Protein AF-A0A9P8RNA2-F1 (afdb_monomer_lite)

Secondary structure (DSSP, 8-state):
-PPP-------PPPPHHHHHHHHHHHHHHHHHHHHHHH---------------------S-HHHHHHHHHHHH-HHHHHHTT--------BPPHHHHHHH--HHHHHHHHHHHHHTHHHH---S-HHHHHHHHTS-GGG-BHHHHHHHHHHHHHHSPPPSS---S--HHHHHHHHHHHHHHHTT---HHHHHHHHHHHHHHHHHT-----

pLDDT: mean 75.55, std 18.28, range [31.94, 95.19]

Sequence (210 aa):
MGRACDYSDVTTAPSPEDFQFLRQKVQELEERLHSRSRNPSVPRSVTMADDVGVGMAIGTNTASNLYAPLLFLDSDAYDFGRFVIPKARVNAPPEIIDSLGDIAEVQTIVEAYFLTAHTWMPIVSKKRLYQQLMKPLAEQNADFALLYLCMKLIVQRPPEAPATVQTPLYATAKKFYFTVEMSGVYSVALLQAGVLISLYELGHGIYPAA

Structure (mmCIF, N/CA/C/O backbone):
data_AF-A0A9P8RNA2-F1
#
_entry.id   AF-A0A9P8RNA2-F1
#
loop_
_atom_site.group_PDB
_atom_site.id
_atom_site.type_symbol
_atom_site.label_atom_id
_atom_site.label_alt_id
_atom_site.label_comp_id
_atom_site.label_asym_id
_atom_site.label_entity_id
_atom_site.label_seq_id
_atom_site.pdbx_PDB_ins_code
_atom_site.Cartn_x
_atom_site.Cartn_y
_atom_site.Cartn_z
_atom_site.occupancy
_atom_site.B_iso_or_equiv
_atom_site.auth_seq_id
_atom_site.auth_comp_id
_atom_site.auth_asym_id
_atom_site.auth_atom_id
_atom_site.pdbx_PDB_model_num
ATOM 1 N N . MET A 1 1 ? -39.011 -34.870 14.720 1.00 41.59 1 MET A N 1
ATOM 2 C CA . MET A 1 1 ? -40.181 -34.483 15.537 1.00 41.59 1 MET A CA 1
ATOM 3 C C . MET A 1 1 ? -40.218 -32.963 15.603 1.00 41.59 1 MET A C 1
ATOM 5 O O . MET A 1 1 ? -39.393 -32.384 16.295 1.00 41.59 1 MET A O 1
ATOM 9 N N . GLY A 1 2 ? -41.069 -32.320 14.800 1.00 52.69 2 GLY A N 1
ATOM 10 C CA . GLY A 1 2 ? -41.216 -30.860 14.794 1.00 52.69 2 GLY A CA 1
ATOM 11 C C . GLY A 1 2 ? -42.195 -30.424 15.880 1.00 52.69 2 GLY A C 1
ATOM 12 O O . GLY A 1 2 ? -43.267 -31.014 15.995 1.00 52.69 2 GLY A O 1
ATOM 13 N N . ARG A 1 3 ? -41.823 -29.431 16.694 1.00 54.09 3 ARG A N 1
ATOM 14 C CA . ARG A 1 3 ? -42.759 -28.798 17.631 1.00 54.09 3 ARG A CA 1
ATOM 15 C C . ARG A 1 3 ? -43.721 -27.928 16.825 1.00 54.09 3 ARG A C 1
ATOM 17 O O . ARG A 1 3 ? -43.270 -27.071 16.073 1.00 54.09 3 ARG A O 1
ATOM 24 N N . ALA A 1 4 ? -45.019 -28.176 16.962 1.00 54.25 4 ALA A N 1
ATOM 25 C CA . ALA A 1 4 ? -46.040 -27.309 16.396 1.00 54.25 4 ALA A CA 1
ATOM 26 C C . ALA A 1 4 ? -46.041 -25.980 17.164 1.00 54.25 4 ALA A C 1
ATOM 28 O O . ALA A 1 4 ? -46.063 -25.980 18.395 1.00 54.25 4 ALA A O 1
ATOM 29 N N . CYS A 1 5 ? -45.973 -24.865 16.440 1.00 63.56 5 CYS A N 1
ATOM 30 C CA . CYS A 1 5 ? -46.187 -23.546 17.017 1.00 63.56 5 CYS A CA 1
ATOM 31 C C . CYS A 1 5 ? -47.679 -23.401 17.311 1.00 63.56 5 CYS A C 1
ATOM 33 O O . CYS A 1 5 ? -48.488 -23.331 16.386 1.00 63.56 5 CYS A O 1
ATOM 35 N N . ASP A 1 6 ? -48.026 -23.409 18.593 1.00 49.97 6 ASP A N 1
ATOM 36 C CA . ASP A 1 6 ? -49.370 -23.104 19.053 1.00 49.97 6 ASP A CA 1
ATOM 37 C C . ASP A 1 6 ? -49.542 -21.579 19.091 1.00 49.97 6 ASP A C 1
ATOM 39 O O . ASP A 1 6 ? -48.812 -20.882 19.793 1.00 49.97 6 ASP A O 1
ATOM 43 N N . TYR A 1 7 ? -50.465 -21.067 18.277 1.00 52.88 7 TYR A N 1
ATOM 44 C CA . TYR A 1 7 ? -50.849 -19.651 18.211 1.00 52.88 7 TYR A CA 1
ATOM 45 C C . TYR A 1 7 ? -52.217 -19.416 18.877 1.00 52.88 7 TYR A C 1
ATOM 47 O O . TYR A 1 7 ? -52.917 -18.461 18.543 1.00 52.88 7 TYR A O 1
ATOM 55 N N . SER A 1 8 ? -52.622 -20.293 19.801 1.00 54.59 8 SER A N 1
ATOM 56 C CA . SER A 1 8 ? -53.918 -20.214 20.489 1.00 54.59 8 SER A CA 1
ATOM 57 C C . SER A 1 8 ? -53.950 -19.252 21.680 1.00 54.59 8 SER A C 1
ATOM 59 O O . SER A 1 8 ? -54.958 -19.206 22.384 1.00 54.59 8 SER A O 1
ATOM 61 N N . ASP A 1 9 ? -52.906 -18.454 21.905 1.00 54.81 9 ASP A N 1
ATOM 62 C CA . ASP A 1 9 ? -52.995 -17.351 22.857 1.00 54.81 9 ASP A CA 1
ATOM 63 C C . ASP A 1 9 ? -53.798 -16.222 22.213 1.00 54.81 9 ASP A C 1
ATOM 65 O O . ASP A 1 9 ? -53.285 -15.383 21.466 1.00 54.81 9 ASP A O 1
ATOM 69 N N . VAL A 1 10 ? -55.098 -16.211 22.515 1.00 55.53 10 VAL A N 1
ATOM 70 C CA . VAL A 1 10 ? -55.923 -15.012 22.405 1.00 55.53 10 VAL A CA 1
ATOM 71 C C . VAL A 1 10 ? -55.194 -13.943 23.207 1.00 55.53 10 VAL A C 1
ATOM 73 O O . VAL A 1 10 ? -55.235 -13.929 24.434 1.00 55.53 10 VAL A O 1
ATOM 76 N N . THR A 1 11 ? -54.481 -13.066 22.508 1.00 56.50 11 THR A N 1
ATOM 77 C CA . THR A 1 11 ? -53.898 -11.864 23.086 1.00 56.50 11 THR A CA 1
ATOM 78 C C . THR A 1 11 ? -55.084 -10.991 23.467 1.00 56.50 11 THR A C 1
ATOM 80 O O . THR A 1 11 ? -55.578 -10.193 22.671 1.00 56.50 11 THR A O 1
ATOM 83 N N . THR A 1 12 ? -55.618 -11.203 24.673 1.00 61.41 12 THR A N 1
ATOM 84 C CA . THR A 1 12 ? -56.511 -10.247 25.319 1.00 61.41 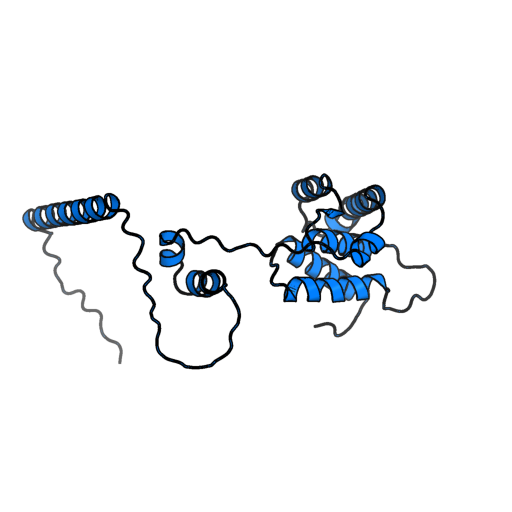12 THR A CA 1
ATOM 85 C C . THR A 1 12 ? -55.836 -8.896 25.200 1.00 61.41 12 THR A C 1
ATOM 87 O O . THR A 1 12 ? -54.676 -8.756 25.591 1.00 61.41 12 THR A O 1
ATOM 90 N N . ALA A 1 13 ? -56.528 -7.946 24.565 1.00 61.66 13 ALA A N 1
ATOM 91 C CA . ALA A 1 13 ? -55.992 -6.618 24.334 1.00 61.66 13 ALA A CA 1
ATOM 92 C C . ALA A 1 13 ? -55.412 -6.094 25.659 1.00 61.66 13 ALA A C 1
ATOM 94 O O . ALA A 1 13 ? -56.114 -6.174 26.672 1.00 61.66 13 ALA A O 1
ATOM 95 N N . PRO A 1 14 ? -54.144 -5.641 25.672 1.00 63.16 14 PRO A N 1
ATOM 96 C CA . PRO A 1 14 ? -53.466 -5.248 26.898 1.00 63.16 14 PRO A CA 1
ATOM 97 C C . PRO A 1 14 ? -54.332 -4.241 27.646 1.00 63.16 14 PRO A C 1
ATOM 99 O O . PRO A 1 14 ? -54.804 -3.253 27.070 1.00 63.16 14 PRO A O 1
ATOM 102 N N . SER A 1 15 ? -54.605 -4.542 28.911 1.00 76.50 15 SER A N 1
ATOM 103 C CA . SER A 1 15 ? -55.475 -3.714 29.726 1.00 76.50 15 SER A CA 1
ATOM 104 C C . SER A 1 15 ? -54.781 -2.370 29.996 1.00 76.50 15 SER A C 1
ATOM 106 O O . SER A 1 15 ? -53.550 -2.277 29.977 1.00 76.50 15 SER A O 1
ATOM 108 N N . PRO A 1 16 ? -55.530 -1.285 30.248 1.00 80.19 16 PRO A N 1
ATOM 109 C CA . PRO A 1 16 ? -54.936 0.004 30.606 1.00 80.19 16 PRO A CA 1
ATOM 110 C C . PRO A 1 16 ? -54.023 -0.077 31.843 1.00 80.19 16 PRO A C 1
ATOM 112 O O . PRO A 1 16 ? -53.096 0.723 31.964 1.00 80.19 16 PRO A O 1
ATOM 115 N N . GLU A 1 17 ? -54.240 -1.053 32.725 1.00 83.38 17 GLU A N 1
ATOM 116 C CA . GLU A 1 17 ? -53.394 -1.319 33.892 1.00 83.38 17 GLU A CA 1
ATOM 117 C C . GLU A 1 17 ? -52.027 -1.891 33.489 1.00 83.38 17 GLU A C 1
ATOM 119 O O . GLU A 1 17 ? -51.004 -1.460 34.020 1.00 83.38 17 GLU A O 1
ATOM 124 N N . ASP A 1 18 ? -51.974 -2.756 32.472 1.00 82.56 18 ASP A N 1
ATOM 125 C CA . ASP A 1 18 ? -50.716 -3.299 31.943 1.00 82.56 18 ASP A CA 1
ATOM 126 C C . ASP A 1 18 ? -49.835 -2.194 31.346 1.00 82.56 18 ASP A C 1
ATOM 128 O O . ASP A 1 18 ? -48.615 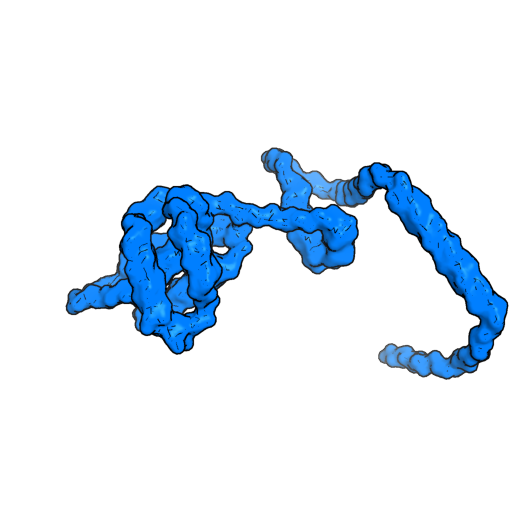-2.178 31.529 1.00 82.56 18 ASP A O 1
ATOM 132 N N . PHE A 1 19 ? -50.449 -1.212 30.677 1.00 83.44 19 PHE A N 1
ATOM 133 C CA . PHE A 1 19 ? -49.739 -0.041 30.157 1.00 83.44 19 PHE A CA 1
ATOM 134 C C . PHE A 1 19 ? -49.212 0.870 31.267 1.00 83.44 19 PHE A C 1
ATOM 136 O O . PHE A 1 19 ? -48.122 1.437 31.135 1.00 83.44 19 PHE A O 1
ATOM 143 N N . GLN A 1 20 ? -49.964 1.021 32.359 1.00 88.38 20 GLN A N 1
ATOM 144 C CA . GLN A 1 20 ? -49.507 1.768 33.531 1.00 88.38 20 GLN A CA 1
ATOM 145 C C . GLN A 1 20 ? -48.342 1.052 34.213 1.00 88.38 20 GLN A C 1
ATOM 147 O O . GLN A 1 20 ? -47.331 1.690 34.507 1.00 88.38 20 GLN A O 1
ATOM 152 N N . PHE A 1 21 ? -48.435 -0.269 34.367 1.00 89.94 21 PHE A N 1
ATOM 153 C CA . PHE A 1 21 ? -47.361 -1.094 34.904 1.00 89.94 21 PHE A CA 1
ATOM 154 C C . PHE A 1 21 ? -46.091 -0.998 34.049 1.00 89.94 21 PHE A C 1
ATOM 156 O O . PHE A 1 21 ? -45.000 -0.786 34.580 1.00 89.94 21 PHE A O 1
ATOM 163 N N . LEU A 1 22 ? -46.220 -1.068 32.718 1.00 85.44 22 LEU A N 1
ATOM 164 C CA . LEU A 1 22 ? -45.084 -0.891 31.811 1.00 85.44 22 LEU A CA 1
ATOM 165 C C . LEU A 1 22 ? -44.447 0.492 31.958 1.00 85.44 22 LEU A C 1
ATOM 167 O O . LEU A 1 22 ? -43.226 0.588 32.057 1.00 85.44 22 LEU A O 1
ATOM 171 N N . ARG A 1 23 ? -45.252 1.560 32.004 1.00 87.88 23 ARG A N 1
ATOM 172 C CA . ARG A 1 23 ? -44.740 2.926 32.195 1.00 87.88 23 ARG A CA 1
ATOM 173 C C . ARG A 1 23 ? -43.992 3.081 33.512 1.00 87.88 23 ARG A C 1
ATOM 175 O O . ARG A 1 23 ? -42.928 3.692 33.529 1.00 87.88 23 ARG A O 1
ATOM 182 N N . GLN A 1 24 ? -44.519 2.502 34.585 1.00 93.44 24 GLN A N 1
ATOM 183 C CA . GLN A 1 24 ? -43.894 2.553 35.902 1.00 93.44 24 GLN A CA 1
ATOM 184 C C . GLN A 1 24 ? -42.562 1.792 35.914 1.00 93.44 24 GLN A C 1
ATOM 186 O O . GLN A 1 24 ? -41.562 2.281 36.435 1.00 93.44 24 GLN A O 1
ATOM 191 N N . LYS A 1 25 ? -42.518 0.634 35.249 1.00 90.44 25 LYS A N 1
ATOM 192 C CA . LYS A 1 25 ? -41.304 -0.176 35.116 1.00 90.44 25 LYS A CA 1
ATOM 193 C C . LYS A 1 25 ? -40.239 0.495 34.247 1.00 90.44 25 LYS A C 1
ATOM 195 O O . LYS A 1 25 ? -39.054 0.399 34.553 1.00 90.44 25 LYS A O 1
ATOM 200 N N . VAL A 1 26 ? -40.646 1.201 33.191 1.00 92.81 26 VAL A N 1
ATOM 201 C CA . VAL A 1 26 ? -39.738 2.021 32.375 1.00 92.81 26 VAL A CA 1
ATOM 202 C C . VAL A 1 26 ? -39.168 3.172 33.204 1.00 92.81 26 VAL A C 1
ATOM 204 O O . VAL A 1 26 ? -37.956 3.348 33.202 1.00 92.81 26 VAL A O 1
ATOM 207 N N . GLN A 1 27 ? -39.992 3.880 33.983 1.00 90.44 27 GLN A N 1
ATOM 208 C CA . GLN A 1 27 ? -39.510 4.939 34.879 1.00 90.44 27 GLN A CA 1
ATOM 209 C C . GLN A 1 27 ? -38.519 4.416 35.929 1.00 90.44 27 GLN A C 1
ATOM 211 O O . GLN A 1 27 ? -37.470 5.023 36.128 1.00 90.44 27 GLN A O 1
ATOM 216 N N . GLU A 1 28 ? -38.781 3.260 36.545 1.00 91.69 28 GLU A N 1
ATOM 217 C CA . GLU A 1 28 ? -37.846 2.636 37.496 1.00 91.69 28 GLU A CA 1
ATOM 218 C C . GLU A 1 28 ? -36.497 2.299 36.835 1.00 91.69 28 GLU A C 1
ATOM 220 O O . GLU A 1 28 ? -35.425 2.510 37.412 1.00 91.69 28 GLU A O 1
ATOM 225 N N . LEU A 1 29 ? -36.531 1.766 35.610 1.00 81.19 29 LEU A N 1
ATOM 226 C CA . LEU A 1 29 ? -35.324 1.433 34.852 1.00 81.19 29 LEU A CA 1
ATOM 227 C C . LEU A 1 29 ? -34.550 2.684 34.439 1.00 81.19 29 LEU A C 1
ATOM 229 O O . LEU A 1 29 ? -33.321 2.698 34.533 1.00 81.19 29 LEU A O 1
ATOM 233 N N . GLU A 1 30 ? -35.254 3.739 34.036 1.00 84.94 30 GLU A N 1
ATOM 234 C CA . GLU A 1 30 ? -34.656 5.038 33.754 1.00 84.94 30 GLU A CA 1
ATOM 235 C C . GLU A 1 30 ? -33.994 5.610 35.014 1.00 84.94 30 GLU A C 1
ATOM 237 O O . GLU A 1 30 ? -32.835 6.019 34.953 1.00 84.94 30 GLU A O 1
ATOM 242 N N . GLU A 1 31 ? -34.639 5.565 36.179 1.00 85.44 31 GLU A N 1
ATOM 243 C CA . GLU A 1 31 ? -34.047 6.008 37.450 1.00 85.44 31 GLU A CA 1
ATOM 244 C C . GLU A 1 31 ? -32.818 5.173 37.855 1.00 85.44 31 GLU A C 1
ATOM 246 O O . GLU A 1 31 ? -31.795 5.716 38.299 1.00 85.44 31 GLU A O 1
ATOM 251 N N . ARG A 1 32 ? -32.852 3.852 37.639 1.00 76.62 32 ARG A N 1
ATOM 252 C CA . ARG A 1 32 ? -31.688 2.966 37.831 1.00 76.62 32 ARG A CA 1
ATOM 253 C C . ARG A 1 32 ? -30.533 3.284 36.884 1.00 76.62 32 ARG A C 1
ATOM 255 O O . ARG A 1 32 ? -29.372 3.226 37.289 1.00 76.62 32 ARG A O 1
ATOM 262 N N . LEU A 1 33 ? -30.824 3.640 35.637 1.00 74.56 33 LEU A N 1
ATOM 263 C CA . LEU A 1 33 ? -29.801 4.023 34.669 1.00 74.56 33 LEU A CA 1
ATOM 264 C C . LEU A 1 33 ? -29.197 5.391 35.011 1.00 74.56 33 LEU A C 1
ATOM 266 O O . LEU A 1 33 ? -27.975 5.537 35.004 1.00 74.56 33 LEU A O 1
ATOM 270 N N . HIS A 1 34 ? -30.017 6.370 35.401 1.00 71.00 34 HIS A N 1
ATOM 271 C CA . HIS A 1 34 ? -29.545 7.699 35.803 1.00 71.00 34 HIS A CA 1
ATOM 272 C C . HIS A 1 34 ? -28.727 7.660 37.102 1.00 71.00 34 HIS A C 1
ATOM 274 O O . HIS A 1 34 ? -27.713 8.351 37.209 1.00 71.00 34 HIS A O 1
ATOM 280 N N . SER A 1 35 ? -29.114 6.832 38.076 1.00 69.75 35 SER A N 1
ATOM 281 C CA . SER A 1 35 ? -28.331 6.624 39.304 1.00 69.75 35 SER A CA 1
ATOM 282 C C . SER A 1 35 ? -26.992 5.931 39.028 1.00 69.75 35 SER A C 1
ATOM 284 O O . SER A 1 35 ? -25.972 6.330 39.592 1.00 69.75 35 SER A O 1
ATOM 286 N N . ARG A 1 36 ? -26.951 4.974 38.092 1.00 60.53 36 ARG A N 1
ATOM 287 C CA . ARG A 1 36 ? -25.702 4.345 37.633 1.00 60.53 36 ARG A CA 1
ATOM 288 C C . ARG A 1 36 ? -24.831 5.280 36.791 1.00 60.53 36 ARG A C 1
ATOM 290 O O . ARG A 1 36 ? -23.615 5.190 36.867 1.00 60.53 36 ARG A O 1
ATOM 297 N N . SER A 1 37 ? -25.430 6.210 36.047 1.00 56.12 37 SER A N 1
ATOM 298 C CA . SER A 1 37 ? -24.705 7.224 35.272 1.00 56.12 37 SER A CA 1
ATOM 299 C C . SER A 1 37 ? -24.111 8.348 36.134 1.00 56.12 37 SER A C 1
ATOM 301 O O . SER A 1 37 ? -23.158 8.989 35.697 1.00 56.12 37 SER A O 1
ATOM 303 N N . ARG A 1 38 ? -24.655 8.618 37.333 1.00 53.06 38 ARG A N 1
ATOM 304 C CA . ARG A 1 38 ? -24.153 9.665 38.253 1.00 53.06 38 ARG A CA 1
ATOM 305 C C . ARG A 1 38 ? -23.005 9.206 39.152 1.00 53.06 38 ARG A C 1
ATOM 307 O O . ARG A 1 38 ? -22.277 10.050 39.662 1.00 53.06 38 ARG A O 1
ATOM 314 N N . ASN A 1 39 ? -22.809 7.899 39.295 1.00 46.59 39 ASN A N 1
ATOM 315 C CA . ASN A 1 39 ? -21.631 7.323 39.930 1.00 46.59 39 ASN A CA 1
ATOM 316 C C . ASN A 1 39 ? -20.723 6.739 38.843 1.00 46.59 39 ASN A C 1
ATOM 318 O O . ASN A 1 39 ? -20.931 5.591 38.452 1.00 46.59 39 ASN A O 1
ATOM 322 N N . PRO A 1 40 ? -19.686 7.455 38.371 1.00 46.84 40 PRO A N 1
ATOM 323 C CA . PRO A 1 40 ? -18.613 6.835 37.612 1.00 46.84 40 PRO A CA 1
ATOM 324 C C . PRO A 1 40 ? -17.738 6.033 38.586 1.00 46.84 40 PRO A C 1
ATOM 326 O O . PRO A 1 40 ? -16.555 6.310 38.768 1.00 46.84 40 PRO A O 1
ATOM 329 N N . SER A 1 41 ? -18.314 5.040 39.266 1.00 43.84 41 SER A N 1
ATOM 330 C CA . SER A 1 41 ? -17.504 3.949 39.774 1.00 43.84 41 SER A CA 1
ATOM 331 C C . SER A 1 41 ? -17.024 3.196 38.545 1.00 43.84 41 SER A C 1
ATOM 333 O O . SER A 1 41 ? -17.807 2.587 37.815 1.00 43.84 41 SER A O 1
ATOM 335 N N . VAL A 1 42 ? -15.724 3.353 38.299 1.00 46.62 42 VAL A N 1
ATOM 336 C CA . VAL A 1 42 ? -14.868 2.547 37.427 1.00 46.62 42 VAL A CA 1
ATOM 337 C C . VAL A 1 42 ? -15.535 1.203 37.125 1.00 46.62 42 VAL A C 1
ATOM 339 O O . VAL A 1 42 ? -15.907 0.510 38.081 1.00 46.62 42 VAL A O 1
ATOM 342 N N . PRO A 1 43 ? -15.717 0.818 35.846 1.00 40.75 43 PRO A N 1
ATOM 343 C CA . PRO A 1 43 ? -16.291 -0.478 35.533 1.00 40.75 43 PRO A CA 1
ATOM 344 C C . PRO A 1 43 ? -15.472 -1.527 36.275 1.00 40.75 43 PRO A C 1
ATOM 346 O O . PRO A 1 43 ? -14.256 -1.629 36.108 1.00 40.75 43 PRO A O 1
ATOM 349 N N . ARG A 1 44 ? -16.148 -2.246 37.175 1.00 41.38 44 ARG A N 1
ATOM 350 C CA . ARG A 1 44 ? -15.600 -3.399 37.872 1.00 41.38 44 ARG A CA 1
ATOM 351 C C . ARG A 1 44 ? -15.150 -4.339 36.770 1.00 41.38 44 ARG A C 1
ATOM 353 O O . ARG A 1 44 ? -15.994 -4.920 36.093 1.00 41.38 44 ARG A O 1
ATOM 360 N N . SER A 1 45 ? -13.837 -4.383 36.554 1.00 38.38 45 SER A N 1
ATOM 361 C CA . SER A 1 45 ? -13.189 -5.342 35.678 1.00 38.38 45 SER A CA 1
ATOM 362 C C . SER A 1 45 ? -13.794 -6.693 36.017 1.00 38.38 45 SER A C 1
ATOM 364 O O . SER A 1 45 ? -13.634 -7.183 37.139 1.00 38.38 45 SER A O 1
ATOM 366 N N . VAL A 1 46 ? -14.588 -7.242 35.102 1.00 39.69 46 VAL A N 1
ATOM 367 C CA . VAL A 1 46 ? -14.989 -8.634 35.199 1.00 39.69 46 VAL A CA 1
ATOM 368 C C . VAL A 1 46 ? -13.735 -9.397 34.803 1.00 39.69 46 VAL A C 1
ATOM 370 O O . VAL A 1 46 ? -13.556 -9.793 33.658 1.00 39.69 46 VAL A O 1
ATOM 373 N N . THR A 1 47 ? -12.803 -9.527 35.746 1.00 36.72 47 THR A N 1
ATOM 374 C CA . THR A 1 47 ? -11.765 -10.541 35.666 1.00 36.72 47 THR A CA 1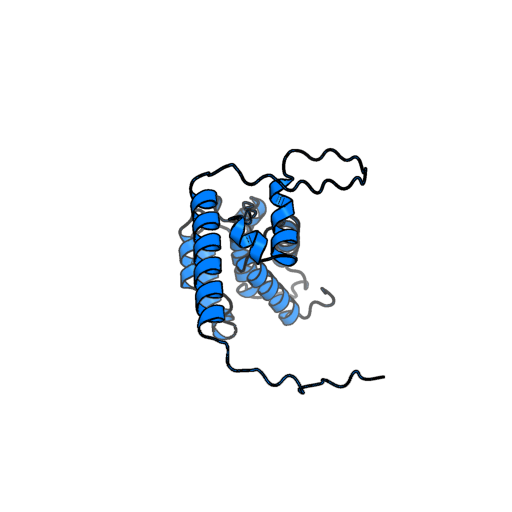
ATOM 375 C C . THR A 1 47 ? -12.481 -11.873 35.824 1.00 36.72 47 THR A C 1
ATOM 377 O O . THR A 1 47 ? -12.605 -12.388 36.933 1.00 36.72 47 THR A O 1
ATOM 380 N N . MET A 1 48 ? -12.980 -12.420 34.715 1.00 39.12 48 MET A N 1
ATOM 381 C CA . MET A 1 48 ? -13.066 -13.869 34.560 1.00 39.12 48 MET A CA 1
ATOM 382 C C . MET A 1 48 ? -11.619 -14.356 34.426 1.00 39.12 48 MET A C 1
ATOM 384 O O . MET A 1 48 ? -11.121 -14.589 33.330 1.00 39.12 48 MET A O 1
ATOM 388 N N . ALA A 1 49 ? -10.897 -14.376 35.546 1.00 35.72 49 ALA A N 1
ATOM 389 C CA . ALA A 1 49 ? -9.690 -15.171 35.663 1.00 35.72 49 ALA A CA 1
ATOM 390 C C . ALA A 1 49 ? -10.173 -16.574 36.016 1.00 35.72 49 ALA A C 1
ATOM 392 O O . ALA A 1 49 ? -10.298 -16.904 37.193 1.00 35.72 49 ALA A O 1
ATOM 393 N N . ASP A 1 50 ? -10.536 -17.339 34.987 1.00 35.78 50 ASP A N 1
ATOM 394 C CA . ASP A 1 50 ? -10.601 -18.784 35.129 1.00 35.78 50 ASP A CA 1
ATOM 395 C C . ASP A 1 50 ? -9.175 -19.322 35.010 1.00 35.78 50 ASP A C 1
ATOM 397 O O . ASP A 1 50 ? -8.396 -18.963 34.121 1.00 35.78 50 ASP A O 1
ATOM 401 N N . ASP A 1 51 ? -8.842 -20.111 36.015 1.00 38.94 51 ASP A N 1
ATOM 402 C CA . ASP A 1 51 ? -7.569 -20.738 36.298 1.00 38.94 51 ASP A CA 1
ATOM 403 C C . ASP A 1 51 ? -7.162 -21.696 35.169 1.00 38.94 51 ASP A C 1
ATOM 405 O O . ASP A 1 51 ? -7.626 -22.830 35.090 1.00 38.94 51 ASP A O 1
ATOM 409 N N . VAL A 1 52 ? -6.272 -21.246 34.282 1.00 35.81 52 VAL A N 1
ATOM 410 C CA . VAL A 1 52 ? -5.431 -22.147 33.487 1.00 35.81 52 VAL A CA 1
ATOM 411 C C . VAL A 1 52 ? -4.004 -21.627 33.549 1.00 35.81 52 VAL A C 1
ATOM 413 O O . VAL A 1 52 ? -3.583 -20.749 32.794 1.00 35.81 52 VAL A O 1
ATOM 416 N N . GLY A 1 53 ? -3.252 -22.173 34.501 1.00 42.34 53 GLY A N 1
ATOM 417 C CA . GLY A 1 53 ? -1.821 -21.960 34.616 1.00 42.34 53 GLY A CA 1
ATOM 418 C C . GLY A 1 53 ? -1.081 -22.409 33.358 1.00 42.34 53 GLY A C 1
ATOM 419 O O . GLY A 1 53 ? -0.933 -23.600 33.103 1.00 42.34 53 GLY A O 1
ATOM 420 N N . VAL A 1 54 ? -0.531 -21.445 32.623 1.00 31.94 54 VAL A N 1
ATOM 421 C CA . VAL A 1 54 ? 0.676 -21.634 31.814 1.00 31.94 54 VAL A CA 1
ATOM 422 C C . VAL A 1 54 ? 1.561 -20.419 32.054 1.00 31.94 54 VAL A C 1
ATOM 424 O O . VAL A 1 54 ? 1.249 -19.297 31.661 1.00 31.94 54 VAL A O 1
ATOM 427 N N . GLY A 1 55 ? 2.661 -20.643 32.770 1.00 39.94 55 GLY A N 1
ATOM 428 C CA . GLY A 1 55 ? 3.663 -19.624 33.022 1.00 39.94 55 GLY A CA 1
ATOM 429 C C . GLY A 1 55 ? 4.374 -19.231 31.733 1.00 39.94 55 GLY A C 1
ATOM 430 O O . GLY A 1 55 ? 5.123 -20.021 31.170 1.00 39.94 55 GLY A O 1
ATOM 431 N N . MET A 1 56 ? 4.200 -17.982 31.314 1.00 32.94 56 MET A N 1
ATOM 432 C CA . MET A 1 56 ? 5.230 -17.240 30.597 1.00 32.94 56 MET A CA 1
ATOM 433 C C . MET A 1 56 ? 5.042 -15.751 30.874 1.00 32.94 56 MET A C 1
ATOM 435 O O . MET A 1 56 ? 4.033 -15.147 30.521 1.00 32.94 56 MET A O 1
ATOM 439 N N . ALA A 1 57 ? 6.020 -15.166 31.561 1.00 39.44 57 ALA A N 1
ATOM 440 C CA . ALA A 1 57 ? 6.084 -13.737 31.796 1.00 39.44 57 ALA A CA 1
ATOM 441 C C . ALA A 1 57 ? 6.321 -13.014 30.462 1.00 39.44 57 ALA A C 1
ATOM 443 O O . ALA A 1 57 ? 7.426 -13.042 29.924 1.00 39.44 57 ALA A O 1
ATOM 444 N N . ILE A 1 58 ? 5.289 -12.349 29.943 1.00 37.44 58 ILE A N 1
ATOM 445 C CA . ILE A 1 58 ? 5.419 -11.315 28.915 1.00 37.44 58 ILE A CA 1
ATOM 446 C C . ILE A 1 58 ? 4.832 -10.034 29.508 1.00 37.44 58 ILE A C 1
ATOM 448 O O . ILE A 1 58 ? 3.684 -9.999 29.950 1.00 37.44 58 ILE A O 1
ATOM 452 N N . GLY A 1 59 ? 5.672 -9.004 29.593 1.00 38.16 59 GLY A N 1
ATOM 453 C CA . GLY A 1 59 ? 5.379 -7.744 30.265 1.00 38.16 59 GLY A CA 1
ATOM 454 C C . GLY A 1 59 ? 4.121 -7.037 29.750 1.00 38.16 59 GLY A C 1
ATOM 455 O O . GLY A 1 59 ? 3.892 -6.915 28.551 1.00 38.16 59 GLY A O 1
ATOM 456 N N . THR A 1 60 ? 3.319 -6.558 30.703 1.00 37.75 60 THR A N 1
ATOM 457 C CA . THR A 1 60 ? 2.520 -5.319 30.644 1.00 37.75 60 THR A CA 1
ATOM 458 C C . THR A 1 60 ? 1.799 -4.986 29.326 1.00 37.75 60 THR A C 1
ATOM 460 O O . THR A 1 60 ? 1.918 -3.866 28.835 1.00 37.75 60 THR A O 1
ATOM 463 N N . ASN A 1 61 ? 1.015 -5.907 28.756 1.00 45.94 61 ASN A N 1
ATOM 464 C CA . ASN A 1 61 ? 0.140 -5.577 27.617 1.00 45.94 61 ASN A CA 1
ATOM 465 C C . ASN A 1 61 ? -1.169 -6.389 27.565 1.00 45.94 61 ASN A C 1
ATOM 467 O O . ASN A 1 61 ? -1.738 -6.619 26.501 1.00 45.94 61 ASN A O 1
ATOM 471 N N . THR A 1 62 ? -1.675 -6.833 28.717 1.00 46.94 62 THR A N 1
ATOM 472 C CA . THR A 1 62 ? -2.904 -7.642 28.785 1.00 46.94 62 THR A CA 1
ATOM 473 C C . THR A 1 62 ? -4.141 -6.890 28.288 1.00 46.94 62 THR A C 1
ATOM 475 O O . THR A 1 62 ? -4.984 -7.500 27.647 1.00 46.94 62 THR A O 1
ATOM 478 N N . ALA A 1 63 ? -4.236 -5.569 28.481 1.00 49.81 63 ALA A N 1
ATOM 479 C CA . ALA A 1 63 ? -5.363 -4.781 27.970 1.00 49.81 63 ALA A CA 1
ATOM 480 C C . ALA A 1 63 ? -5.391 -4.712 26.429 1.00 49.81 63 ALA A C 1
ATOM 482 O O . ALA A 1 63 ? -6.449 -4.879 25.830 1.00 49.81 63 ALA A O 1
ATOM 483 N N . SER A 1 64 ? -4.226 -4.555 25.789 1.00 52.16 64 SER A N 1
ATOM 484 C CA . SER A 1 64 ? -4.078 -4.426 24.330 1.00 52.16 64 SER A CA 1
ATOM 485 C C . SER A 1 64 ? -4.525 -5.668 23.554 1.00 52.16 64 SER A C 1
ATOM 487 O O . SER A 1 64 ? -5.048 -5.545 22.448 1.00 52.16 64 SER A O 1
ATOM 489 N N . ASN A 1 65 ? -4.371 -6.855 24.146 1.00 58.56 65 ASN A N 1
ATOM 490 C CA . ASN A 1 65 ? -4.700 -8.129 23.499 1.00 58.56 65 ASN A CA 1
ATOM 491 C C . ASN A 1 65 ? -6.157 -8.574 23.701 1.00 58.56 65 ASN A C 1
ATOM 493 O O . ASN A 1 65 ? -6.612 -9.481 23.008 1.00 58.56 65 ASN A O 1
ATOM 497 N N . LEU A 1 66 ? -6.905 -7.949 24.616 1.00 62.47 66 LEU A N 1
ATOM 498 C CA . LEU A 1 66 ? -8.305 -8.307 24.876 1.00 62.47 66 LEU A CA 1
ATOM 499 C C . LEU A 1 66 ? -9.275 -7.645 23.891 1.00 62.47 66 LEU A C 1
ATOM 501 O O . LEU A 1 66 ? -10.384 -8.134 23.709 1.00 62.47 66 LEU A O 1
ATOM 505 N N . TYR A 1 67 ? -8.863 -6.574 23.210 1.00 68.50 67 TYR A N 1
ATOM 506 C CA . TYR A 1 67 ? -9.735 -5.824 22.304 1.00 68.50 67 TYR A CA 1
ATOM 507 C C . TYR A 1 67 ? -10.156 -6.615 21.063 1.00 68.50 67 TYR A C 1
ATOM 509 O O . TYR A 1 67 ? -11.284 -6.457 20.611 1.00 68.50 67 TYR A O 1
ATOM 517 N N . ALA A 1 68 ? -9.277 -7.461 20.514 1.00 69.50 68 ALA A N 1
ATOM 518 C CA . ALA A 1 68 ? -9.574 -8.214 19.296 1.00 69.50 68 ALA A CA 1
ATOM 519 C C . ALA A 1 68 ? -10.572 -9.368 19.535 1.00 69.50 68 ALA A C 1
ATOM 521 O O . ALA A 1 68 ? -11.568 -9.427 18.813 1.00 69.50 68 ALA A O 1
ATOM 522 N N . PRO A 1 69 ? -10.401 -10.231 20.560 1.00 76.44 69 PRO A N 1
ATOM 523 C CA . PRO A 1 69 ? -11.418 -11.221 20.909 1.00 76.44 69 PRO A CA 1
ATOM 524 C C . PRO A 1 69 ? -12.728 -10.583 21.371 1.00 76.44 69 PRO A C 1
ATOM 526 O O . PRO A 1 69 ? -13.789 -11.080 21.018 1.00 76.44 69 PRO A O 1
ATOM 529 N N . LEU A 1 70 ? -12.673 -9.478 22.125 1.00 73.38 70 LEU A N 1
ATOM 530 C CA . LEU A 1 70 ? -13.877 -8.820 22.631 1.00 73.38 70 LEU A CA 1
ATOM 531 C C . LEU A 1 70 ? -14.678 -8.159 21.502 1.00 73.38 70 LEU A C 1
ATOM 533 O O . LEU A 1 70 ? -15.877 -8.369 21.442 1.00 73.38 70 LEU A O 1
ATOM 537 N N . LEU A 1 71 ? -14.030 -7.473 20.550 1.00 74.94 71 LEU A N 1
ATOM 538 C CA . LEU A 1 71 ? -14.704 -6.968 19.345 1.00 74.94 71 LEU A CA 1
ATOM 539 C C . LEU A 1 71 ? -15.358 -8.101 18.536 1.00 74.94 71 LEU A C 1
ATOM 541 O O . LEU A 1 71 ? -16.453 -7.928 18.010 1.00 74.94 71 LEU A O 1
ATOM 545 N N . PHE A 1 72 ? -14.676 -9.242 18.403 1.00 80.12 72 PHE A N 1
ATOM 546 C CA . PHE A 1 72 ? -15.168 -10.360 17.598 1.00 80.12 72 PHE A CA 1
ATOM 547 C C . PHE A 1 72 ? -16.322 -11.119 18.266 1.00 80.12 72 PHE A C 1
ATOM 549 O O . PHE A 1 72 ? -17.271 -11.507 17.590 1.00 80.12 72 PHE A O 1
ATOM 556 N N . LEU A 1 73 ? -16.230 -11.356 19.577 1.00 89.06 73 LEU A N 1
ATOM 557 C CA . LEU A 1 73 ? -17.204 -12.149 20.329 1.00 89.06 73 LEU A CA 1
ATOM 558 C C . LEU A 1 73 ? -18.390 -11.316 20.827 1.00 89.06 73 LEU A C 1
ATOM 560 O O . LEU A 1 73 ? -19.492 -11.850 20.921 1.00 89.06 73 LEU A O 1
ATOM 564 N N . ASP A 1 74 ? -18.173 -10.040 21.154 1.00 81.44 74 ASP A N 1
ATOM 565 C CA . ASP A 1 74 ? -19.186 -9.156 21.733 1.00 81.44 74 ASP A CA 1
ATOM 566 C C . ASP A 1 74 ? -18.931 -7.681 21.356 1.00 81.44 74 ASP A C 1
ATOM 568 O O . ASP A 1 74 ? -18.299 -6.901 22.080 1.00 81.44 74 ASP A O 1
ATOM 572 N N . SER A 1 75 ? -19.442 -7.295 20.183 1.00 80.88 75 SER A N 1
ATOM 573 C CA . SER A 1 75 ? -19.343 -5.922 19.672 1.00 80.88 75 SER A CA 1
ATOM 574 C C . SER A 1 75 ? -20.039 -4.905 20.582 1.00 80.88 75 SER A C 1
ATOM 576 O O . SER A 1 75 ? -19.565 -3.775 20.695 1.00 80.88 75 SER A O 1
ATOM 578 N N . ASP A 1 76 ? -21.126 -5.291 21.258 1.00 79.38 76 ASP A N 1
ATOM 579 C CA . ASP A 1 76 ? -21.854 -4.386 22.147 1.00 79.38 76 ASP A CA 1
ATOM 580 C C . ASP A 1 76 ? -20.999 -4.080 23.384 1.00 79.38 76 ASP A C 1
ATOM 582 O O . ASP A 1 76 ? -20.808 -2.915 23.744 1.00 79.38 76 ASP A O 1
ATOM 586 N N . ALA A 1 77 ? -20.393 -5.101 24.004 1.00 77.75 77 ALA A N 1
ATOM 587 C CA . ALA A 1 77 ? -19.461 -4.909 25.117 1.00 77.75 77 ALA A CA 1
ATOM 588 C C . ALA A 1 77 ? -18.220 -4.092 24.719 1.00 77.75 77 ALA A C 1
ATOM 590 O O . ALA A 1 77 ? -17.694 -3.332 25.544 1.00 77.75 77 ALA A O 1
ATOM 591 N N . TYR A 1 78 ? -17.767 -4.212 23.466 1.00 77.06 78 TYR A N 1
ATOM 592 C CA . TYR A 1 78 ? -16.686 -3.387 22.933 1.00 77.06 78 TYR A CA 1
ATOM 593 C C . TYR A 1 78 ? -17.056 -1.896 22.914 1.00 77.06 78 TYR A C 1
ATOM 595 O O . TYR A 1 78 ? -16.307 -1.059 23.438 1.00 77.06 78 TYR A O 1
ATOM 603 N N . ASP A 1 79 ? -18.236 -1.578 22.380 1.00 78.69 79 ASP A N 1
ATOM 604 C CA . ASP A 1 79 ? -18.736 -0.207 22.264 1.00 78.69 79 ASP A CA 1
ATOM 605 C C . ASP A 1 79 ? -19.047 0.409 23.634 1.00 78.69 79 ASP A C 1
ATOM 607 O O . ASP A 1 79 ? -18.670 1.556 23.909 1.00 78.69 79 ASP A O 1
ATOM 611 N N . PHE A 1 80 ? -19.645 -0.365 24.548 1.00 79.12 80 PHE A N 1
ATOM 612 C CA . PHE A 1 80 ? -19.885 0.070 25.927 1.00 79.12 80 PHE A CA 1
ATOM 613 C C . PHE A 1 80 ? -18.586 0.393 26.676 1.00 79.12 80 PHE A C 1
ATOM 615 O O . PHE A 1 80 ? -18.550 1.335 27.473 1.00 79.12 80 PHE A O 1
ATOM 622 N N . GLY A 1 81 ? -17.512 -0.356 26.414 1.00 74.75 81 GLY A N 1
ATOM 623 C CA . GLY A 1 81 ? -16.202 -0.150 27.030 1.00 74.75 81 GLY A CA 1
ATOM 624 C C . GLY A 1 81 ? -15.389 1.010 26.450 1.00 74.75 81 GLY A C 1
ATOM 625 O O . GLY A 1 81 ? -14.349 1.350 27.017 1.00 74.75 81 GLY A O 1
ATOM 626 N N . ARG A 1 82 ? -15.838 1.630 25.343 1.00 69.75 82 ARG A N 1
ATOM 627 C CA . ARG A 1 82 ? -15.069 2.619 24.557 1.00 69.75 82 ARG A CA 1
ATOM 628 C C . ARG A 1 82 ? -13.641 2.158 24.270 1.00 69.75 82 ARG A C 1
ATOM 630 O O . ARG A 1 82 ? -12.689 2.942 24.340 1.00 69.75 82 ARG A O 1
ATOM 637 N N . PHE A 1 83 ? -13.478 0.873 23.989 1.00 68.56 83 PHE A N 1
ATOM 638 C CA . PHE A 1 83 ? -12.167 0.348 23.669 1.00 68.56 83 PHE A CA 1
ATOM 639 C C . PHE A 1 83 ? -11.698 0.930 22.330 1.00 68.56 83 PHE A C 1
ATOM 641 O O . PHE A 1 83 ? -12.482 1.141 21.411 1.00 68.56 83 PHE A O 1
ATOM 648 N N . VAL A 1 84 ? -10.408 1.246 22.230 1.00 65.56 84 VAL A N 1
ATOM 649 C CA . VAL A 1 84 ? -9.785 1.737 20.997 1.00 65.56 84 VAL A CA 1
ATOM 650 C C . VAL A 1 84 ? -8.749 0.708 20.609 1.00 65.56 84 VAL A C 1
ATOM 652 O O . VAL A 1 84 ? -7.813 0.491 21.372 1.00 65.56 84 VAL A O 1
ATOM 655 N N . ILE A 1 85 ? -8.896 0.082 19.437 1.00 69.38 85 ILE A N 1
ATOM 656 C CA . ILE A 1 85 ? -7.857 -0.810 18.912 1.00 69.38 85 ILE A CA 1
ATOM 657 C C . ILE A 1 85 ? -6.590 0.024 18.683 1.00 69.38 85 ILE A C 1
ATOM 659 O O . ILE A 1 85 ? -6.602 0.928 17.834 1.00 69.38 85 ILE A O 1
ATOM 663 N N . PRO A 1 86 ? -5.492 -0.250 19.413 1.00 66.81 86 PRO A N 1
ATOM 664 C CA . PRO A 1 86 ? -4.225 0.403 19.154 1.00 66.81 86 PRO A CA 1
ATOM 665 C C . PRO A 1 86 ? -3.776 0.014 17.749 1.00 66.81 86 PRO A C 1
ATOM 667 O O . PRO A 1 86 ? -3.577 -1.159 17.443 1.00 66.81 86 PRO A O 1
ATOM 670 N N . LYS A 1 87 ? -3.634 1.000 16.864 1.00 66.38 87 LYS A N 1
ATOM 671 C CA . LYS A 1 87 ? -3.033 0.755 15.554 1.00 66.38 87 LYS A CA 1
ATOM 672 C C . LYS A 1 87 ? -1.540 0.575 15.773 1.00 66.38 87 LYS A C 1
ATOM 674 O O . LYS A 1 87 ? -0.882 1.541 16.162 1.00 66.38 87 LYS A O 1
ATOM 679 N N . ALA A 1 88 ? -1.023 -0.627 15.528 1.00 70.62 88 ALA A N 1
ATOM 680 C CA . ALA A 1 88 ? 0.414 -0.841 15.460 1.00 70.62 88 ALA A CA 1
ATOM 681 C C . ALA A 1 88 ? 0.993 0.143 14.430 1.00 70.62 88 ALA A C 1
ATOM 683 O O . ALA A 1 88 ? 0.486 0.266 13.314 1.00 70.62 88 ALA A O 1
ATOM 684 N N . ARG A 1 89 ? 1.993 0.922 14.842 1.00 72.69 89 ARG A N 1
ATOM 685 C CA . ARG A 1 89 ? 2.719 1.843 13.968 1.00 72.69 89 ARG A CA 1
ATOM 686 C C . ARG A 1 89 ? 4.169 1.420 13.985 1.00 72.69 89 ARG A C 1
ATOM 688 O O . ARG A 1 89 ? 4.818 1.495 15.024 1.00 72.69 89 ARG A O 1
ATOM 695 N N . VAL A 1 90 ? 4.643 0.971 12.836 1.00 82.75 90 VAL A N 1
ATOM 696 C CA . VAL A 1 90 ? 6.038 0.608 12.622 1.00 82.75 90 VAL A CA 1
ATOM 697 C C . VAL A 1 90 ? 6.600 1.579 11.597 1.00 82.75 90 VAL A C 1
ATOM 699 O O . VAL A 1 90 ? 5.947 1.876 10.595 1.00 82.75 90 VAL A O 1
ATOM 702 N N . ASN A 1 91 ? 7.784 2.114 11.877 1.00 84.75 91 ASN A N 1
ATOM 703 C CA . ASN A 1 91 ? 8.489 2.982 10.941 1.00 84.75 91 ASN A CA 1
ATOM 704 C C . ASN A 1 91 ? 9.188 2.131 9.878 1.00 84.75 91 ASN A C 1
ATOM 706 O O . ASN A 1 91 ? 9.583 0.993 10.144 1.00 84.75 91 ASN A O 1
ATOM 710 N N . ALA A 1 92 ? 9.342 2.678 8.675 1.00 81.62 92 ALA A N 1
ATOM 711 C CA . ALA A 1 92 ? 10.046 1.985 7.606 1.00 81.62 92 ALA A CA 1
ATOM 712 C C . ALA A 1 92 ? 11.535 1.766 7.970 1.00 81.62 92 ALA A C 1
ATOM 714 O O . ALA A 1 92 ? 12.190 2.707 8.426 1.00 81.62 92 ALA A O 1
ATOM 715 N N . PRO A 1 93 ? 12.091 0.556 7.765 1.00 84.38 93 PRO A N 1
ATOM 716 C CA . PRO A 1 93 ? 13.523 0.315 7.900 1.00 84.38 93 PRO A CA 1
ATOM 717 C C . PRO A 1 93 ? 14.334 1.194 6.933 1.00 84.38 93 PRO A C 1
ATOM 719 O O . PRO A 1 93 ? 13.873 1.438 5.813 1.00 84.38 93 PRO A O 1
ATOM 722 N N . PRO A 1 94 ? 15.554 1.621 7.310 1.00 81.94 94 PRO A N 1
ATOM 723 C CA . PRO A 1 94 ? 16.383 2.497 6.479 1.00 81.94 94 PRO A CA 1
ATOM 724 C C . PRO A 1 94 ? 16.708 1.873 5.116 1.00 81.94 94 PRO A C 1
ATOM 726 O O . PRO A 1 94 ? 16.651 2.564 4.110 1.00 81.94 94 PRO A O 1
ATOM 729 N N . GLU A 1 95 ? 16.900 0.553 5.054 1.00 85.56 95 GLU A N 1
ATOM 730 C CA . GLU A 1 95 ? 17.140 -0.179 3.800 1.00 85.56 95 GLU A CA 1
ATOM 731 C C . GLU A 1 95 ? 16.029 0.040 2.757 1.00 85.56 95 GLU A C 1
ATOM 733 O O . GLU A 1 95 ? 16.287 0.130 1.556 1.00 85.56 95 GLU A O 1
ATOM 738 N N . ILE A 1 96 ? 14.775 0.142 3.212 1.00 86.31 96 ILE A N 1
ATOM 739 C CA . ILE A 1 96 ? 13.626 0.374 2.333 1.00 86.31 96 ILE A CA 1
ATOM 740 C C . ILE A 1 96 ? 13.596 1.827 1.871 1.00 86.31 96 ILE A C 1
ATOM 742 O O . ILE A 1 96 ? 13.318 2.083 0.701 1.00 86.31 96 ILE A O 1
ATOM 746 N N . ILE A 1 97 ? 13.914 2.761 2.766 1.00 85.06 97 ILE A N 1
ATOM 747 C CA . ILE A 1 97 ? 14.013 4.190 2.454 1.00 85.06 97 ILE A CA 1
ATOM 748 C C . ILE A 1 97 ? 15.097 4.414 1.392 1.00 85.06 97 ILE A C 1
ATOM 750 O O . ILE A 1 97 ? 14.820 5.036 0.367 1.00 85.06 97 ILE A O 1
ATOM 754 N N . ASP A 1 98 ? 16.271 3.807 1.569 1.00 86.88 98 ASP A N 1
ATOM 755 C CA . ASP A 1 98 ? 17.382 3.868 0.615 1.00 86.88 98 ASP A CA 1
ATOM 756 C C . ASP A 1 98 ? 16.992 3.274 -0.746 1.00 86.88 98 ASP A C 1
ATOM 758 O O . ASP A 1 98 ? 17.309 3.832 -1.796 1.00 86.88 98 ASP A O 1
ATOM 762 N N . SER A 1 99 ? 16.245 2.161 -0.752 1.00 85.62 99 SER A N 1
ATOM 763 C CA . SER A 1 99 ? 15.756 1.543 -1.992 1.00 85.62 99 SER A CA 1
ATOM 764 C C . SER A 1 99 ? 14.721 2.396 -2.730 1.00 85.62 99 SER A C 1
ATOM 766 O O . SER A 1 99 ? 14.560 2.271 -3.951 1.00 85.62 99 SER A O 1
ATOM 768 N N . LEU A 1 100 ? 13.998 3.249 -2.003 1.00 84.88 100 LEU A N 1
ATOM 769 C CA . LEU A 1 100 ? 12.964 4.107 -2.556 1.00 84.88 100 LEU A CA 1
ATOM 770 C C . LEU A 1 100 ? 13.565 5.372 -3.180 1.00 84.88 100 LEU A C 1
ATOM 772 O O . LEU A 1 100 ? 13.087 5.773 -4.242 1.00 84.88 100 LEU A O 1
ATOM 776 N N . GLY A 1 101 ? 14.650 5.882 -2.592 1.00 85.00 101 GLY A N 1
ATOM 777 C CA . GLY A 1 101 ? 15.403 7.040 -3.065 1.00 85.00 101 GLY A CA 1
ATOM 778 C C . GLY A 1 101 ? 14.929 8.348 -2.434 1.00 85.00 101 GLY A C 1
ATOM 779 O O . GLY A 1 101 ? 14.369 8.367 -1.336 1.00 85.00 101 GLY A O 1
ATOM 780 N N . ASP A 1 102 ? 15.163 9.460 -3.130 1.00 86.31 102 ASP A N 1
ATOM 781 C CA . ASP A 1 102 ? 14.737 10.784 -2.671 1.00 86.31 102 ASP A CA 1
ATOM 782 C C . ASP A 1 102 ? 13.220 10.997 -2.833 1.00 86.31 102 ASP A C 1
ATOM 784 O O . ASP A 1 102 ? 12.553 10.360 -3.650 1.00 86.31 102 ASP A O 1
ATOM 788 N N . ILE A 1 103 ? 12.660 11.956 -2.094 1.00 86.94 103 ILE A N 1
ATOM 789 C CA . ILE A 1 103 ? 11.238 12.329 -2.149 1.00 86.94 103 ILE A CA 1
ATOM 790 C C . ILE A 1 103 ? 10.803 12.679 -3.582 1.00 86.94 103 ILE A C 1
ATOM 792 O O . ILE A 1 103 ? 9.682 12.347 -3.976 1.00 86.94 103 ILE A O 1
ATOM 796 N N . ALA A 1 104 ? 11.678 13.302 -4.378 1.00 88.00 104 ALA A N 1
ATOM 797 C CA . ALA A 1 104 ? 11.407 13.603 -5.784 1.00 88.00 104 ALA A CA 1
ATOM 798 C C . ALA A 1 104 ? 11.247 12.332 -6.644 1.00 88.00 104 ALA A C 1
ATOM 800 O O . ALA A 1 104 ? 10.372 12.266 -7.515 1.00 88.00 104 ALA A O 1
ATOM 801 N N . GLU A 1 105 ? 12.040 11.291 -6.373 1.00 88.81 105 GLU A N 1
ATOM 802 C CA . GLU A 1 105 ? 11.905 9.996 -7.047 1.00 88.81 105 GLU A CA 1
ATOM 803 C C . GLU A 1 105 ? 10.582 9.330 -6.671 1.00 88.81 105 GLU A C 1
ATOM 805 O O . GLU A 1 105 ? 9.857 8.859 -7.549 1.00 88.81 105 GLU A O 1
ATOM 810 N N . VAL A 1 106 ? 10.212 9.366 -5.385 1.00 90.75 106 VAL A N 1
ATOM 811 C CA . VAL A 1 106 ? 8.919 8.846 -4.911 1.00 90.75 106 VAL A CA 1
ATOM 812 C C . VAL A 1 106 ? 7.756 9.547 -5.605 1.00 90.75 106 VAL A C 1
ATOM 814 O O . VAL A 1 106 ? 6.835 8.883 -6.074 1.00 90.75 106 VAL A O 1
ATOM 817 N N . GLN A 1 107 ? 7.794 10.877 -5.710 1.00 91.94 107 GLN A N 1
ATOM 818 C CA . GLN A 1 107 ? 6.769 11.652 -6.414 1.00 91.94 107 GLN A CA 1
ATOM 819 C C . GLN A 1 107 ? 6.647 11.228 -7.879 1.00 91.94 107 GLN A C 1
ATOM 821 O O . GLN A 1 107 ? 5.540 10.967 -8.349 1.00 91.94 107 GLN A O 1
ATOM 826 N N . THR A 1 108 ? 7.779 11.060 -8.563 1.00 92.69 108 THR A N 1
ATOM 827 C CA . THR A 1 108 ? 7.818 10.608 -9.961 1.00 92.69 108 THR A CA 1
ATOM 828 C C . THR A 1 108 ? 7.219 9.206 -10.117 1.00 92.69 108 THR A C 1
ATOM 830 O O . THR A 1 108 ? 6.407 8.969 -11.013 1.00 92.69 108 THR A O 1
ATOM 833 N N . ILE A 1 109 ? 7.562 8.277 -9.217 1.00 92.19 109 ILE A N 1
ATOM 834 C CA . ILE A 1 109 ? 7.014 6.912 -9.191 1.00 92.19 109 ILE A CA 1
ATOM 835 C C . ILE A 1 109 ? 5.497 6.940 -8.986 1.00 92.19 109 ILE A C 1
ATOM 837 O O . ILE A 1 109 ? 4.755 6.258 -9.693 1.00 92.19 109 ILE A O 1
ATOM 841 N N . VAL A 1 110 ? 5.031 7.733 -8.023 1.00 93.31 110 VAL A N 1
ATOM 842 C CA . VAL A 1 110 ? 3.609 7.877 -7.700 1.00 93.31 110 VAL A CA 1
ATOM 843 C C . VAL A 1 110 ? 2.833 8.436 -8.891 1.00 93.31 110 VAL A C 1
ATOM 845 O O . VAL A 1 110 ? 1.772 7.916 -9.239 1.00 93.31 110 VAL A O 1
ATOM 848 N N . GLU A 1 111 ? 3.354 9.472 -9.543 1.00 93.81 111 GLU A N 1
ATOM 849 C CA . GLU A 1 111 ? 2.738 10.054 -10.735 1.00 93.81 111 GLU A CA 1
ATOM 850 C C . GLU A 1 111 ? 2.658 9.046 -11.878 1.00 93.81 111 GLU A C 1
ATOM 852 O O . GLU A 1 111 ? 1.586 8.850 -12.457 1.00 93.81 111 GLU A O 1
ATOM 857 N N . ALA A 1 112 ? 3.754 8.339 -12.146 1.00 92.88 112 ALA A N 1
ATOM 858 C CA . ALA A 1 112 ? 3.794 7.304 -13.166 1.00 92.88 112 ALA A CA 1
ATOM 859 C C . ALA A 1 112 ? 2.822 6.149 -12.863 1.00 92.88 112 ALA A C 1
ATOM 861 O O . ALA A 1 112 ? 2.146 5.669 -13.775 1.00 92.88 112 ALA A O 1
ATOM 862 N N . TYR A 1 113 ? 2.660 5.748 -11.597 1.00 93.88 113 TYR A N 1
ATOM 863 C CA . TYR A 1 113 ? 1.657 4.757 -11.187 1.00 93.88 113 TYR A CA 1
ATOM 864 C C . TYR A 1 113 ? 0.229 5.230 -11.495 1.00 93.88 113 TYR A C 1
ATOM 866 O O . TYR A 1 113 ? -0.574 4.475 -12.054 1.00 93.88 113 TYR A O 1
ATOM 874 N N . PHE A 1 114 ? -0.092 6.490 -11.180 1.00 94.44 114 PHE A N 1
ATOM 875 C CA . PHE A 1 114 ? -1.418 7.052 -11.450 1.00 94.44 114 PHE A CA 1
ATOM 876 C C . PHE A 1 114 ? -1.719 7.217 -12.945 1.00 94.44 114 PHE A C 1
ATOM 878 O O . PHE A 1 114 ? -2.887 7.180 -13.330 1.00 94.44 114 PHE A O 1
ATOM 885 N N . LEU A 1 115 ? -0.692 7.375 -13.781 1.00 93.50 115 LEU A N 1
ATOM 886 C CA . LEU A 1 115 ? -0.834 7.442 -15.238 1.00 93.50 115 LEU A CA 1
ATOM 887 C C . LEU A 1 115 ? -0.908 6.064 -15.908 1.00 93.50 115 LEU A C 1
ATOM 889 O O . LEU A 1 115 ? -1.408 5.965 -17.024 1.00 93.50 115 LEU A O 1
ATOM 893 N N . THR A 1 116 ? -0.423 5.010 -15.249 1.00 91.56 116 THR A N 1
ATOM 894 C CA . THR A 1 116 ? -0.322 3.662 -15.824 1.00 91.56 116 THR A CA 1
ATOM 895 C C . THR A 1 116 ? -1.290 2.695 -15.145 1.00 91.56 116 THR A C 1
ATOM 897 O O . THR A 1 116 ? -2.417 2.533 -15.607 1.00 91.56 116 THR A O 1
ATOM 900 N N . ALA A 1 117 ? -0.893 2.079 -14.031 1.00 89.31 117 ALA A N 1
ATOM 901 C CA . ALA A 1 117 ? -1.640 1.031 -13.338 1.00 89.31 117 ALA A CA 1
ATOM 902 C C . ALA A 1 117 ? -3.018 1.488 -12.842 1.00 89.31 117 ALA A C 1
ATOM 904 O O . ALA A 1 117 ? -4.007 0.768 -12.971 1.00 89.31 117 ALA A O 1
ATOM 905 N N . HIS A 1 118 ? -3.113 2.714 -12.323 1.00 92.69 118 HIS A N 1
ATOM 906 C CA . HIS A 1 118 ? -4.371 3.229 -11.783 1.00 92.69 118 HIS A CA 1
ATOM 907 C C . HIS A 1 118 ? -5.480 3.367 -12.838 1.00 92.69 118 HIS A C 1
ATOM 909 O O . HIS A 1 118 ? -6.656 3.331 -12.483 1.00 92.69 118 HIS A O 1
ATOM 915 N N . THR A 1 119 ? -5.127 3.515 -14.121 1.00 92.44 119 THR A N 1
ATOM 916 C CA . THR A 1 119 ? -6.109 3.695 -15.205 1.00 92.44 119 THR A CA 1
ATOM 917 C C . THR 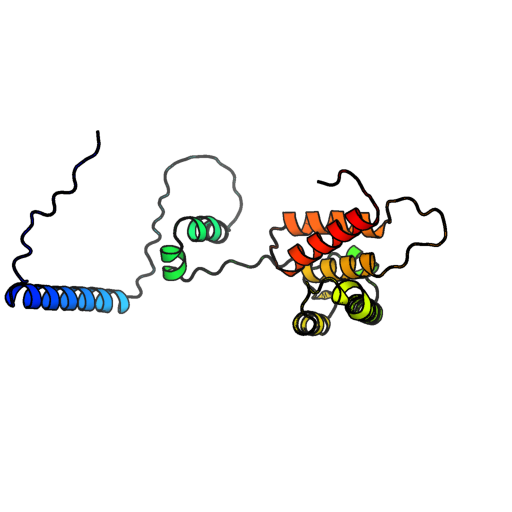A 1 119 ? -6.988 2.465 -15.415 1.00 92.44 119 THR A C 1
ATOM 919 O O . THR A 1 119 ? -8.160 2.604 -15.752 1.00 92.44 119 THR A O 1
ATOM 922 N N . TRP A 1 120 ? -6.445 1.271 -15.172 1.00 90.62 120 TRP A N 1
ATOM 923 C CA . TRP A 1 120 ? -7.147 -0.001 -15.335 1.00 90.62 120 TRP A CA 1
ATOM 924 C C . TRP A 1 120 ? -7.387 -0.732 -14.003 1.00 90.62 120 TRP A C 1
ATOM 926 O O . TRP A 1 120 ? -8.221 -1.632 -13.951 1.00 90.62 120 TRP A O 1
ATOM 936 N N . MET A 1 121 ? -6.722 -0.322 -12.913 1.00 89.19 121 MET A N 1
ATOM 937 C CA . MET A 1 121 ? -6.936 -0.847 -11.559 1.00 89.19 121 MET A CA 1
ATOM 938 C C . MET A 1 121 ? -6.879 0.264 -10.492 1.00 89.19 121 MET A C 1
ATOM 940 O O . MET A 1 121 ? -5.864 0.454 -9.811 1.00 89.19 121 MET A O 1
ATOM 944 N N . PRO A 1 122 ? -7.978 1.008 -10.286 1.00 91.88 122 PRO A N 1
ATOM 945 C CA . PRO A 1 122 ? -8.021 2.101 -9.323 1.00 91.88 122 PRO A CA 1
ATOM 946 C C . PRO A 1 122 ? -8.218 1.590 -7.887 1.00 91.88 122 PRO A C 1
ATOM 948 O O . PRO A 1 122 ? -9.300 1.698 -7.314 1.00 91.88 122 PRO A O 1
ATOM 951 N N . ILE A 1 123 ? -7.163 1.041 -7.277 1.00 93.31 123 ILE A N 1
ATOM 952 C CA . ILE A 1 123 ? -7.217 0.533 -5.892 1.00 93.31 123 ILE A CA 1
ATOM 953 C C . ILE A 1 123 ? -6.750 1.560 -4.848 1.00 93.31 123 ILE A C 1
ATOM 955 O O . ILE A 1 123 ? -7.166 1.508 -3.691 1.00 93.31 123 ILE A O 1
ATOM 959 N N . VAL A 1 124 ? -5.917 2.527 -5.248 1.00 92.81 124 VAL A N 1
ATOM 960 C CA . VAL A 1 124 ? -5.321 3.540 -4.361 1.00 92.81 124 VAL A CA 1
ATOM 961 C C . VAL A 1 124 ? -5.978 4.908 -4.548 1.00 92.81 124 VAL A C 1
ATOM 963 O O . VAL A 1 124 ? -6.119 5.404 -5.662 1.00 92.81 124 VAL A O 1
ATOM 966 N N . SER A 1 125 ? -6.335 5.573 -3.444 1.00 92.62 125 SER A N 1
ATOM 967 C CA . SER A 1 125 ? -6.890 6.933 -3.478 1.00 92.62 125 SER A CA 1
ATOM 968 C C . SER A 1 125 ? -5.794 7.985 -3.655 1.00 92.62 125 SER A C 1
ATOM 970 O O . SER A 1 125 ? -4.985 8.196 -2.748 1.00 92.62 125 SER A O 1
ATOM 972 N N . LYS A 1 126 ? -5.835 8.721 -4.775 1.00 90.25 126 LYS A N 1
ATOM 973 C CA . LYS A 1 126 ? -4.898 9.818 -5.072 1.00 90.25 126 LYS A CA 1
ATOM 974 C C . LYS A 1 126 ? -4.831 10.841 -3.938 1.00 90.25 126 LYS A C 1
ATOM 976 O O . LYS A 1 126 ? -3.769 11.073 -3.376 1.00 90.25 126 LYS A O 1
ATOM 981 N N . LYS A 1 127 ? -5.975 11.384 -3.510 1.00 90.69 127 LYS A N 1
ATOM 982 C CA . LYS A 1 127 ? -6.027 12.401 -2.443 1.00 90.69 127 LYS A CA 1
ATOM 983 C C . LYS A 1 127 ? -5.362 11.929 -1.143 1.00 90.69 127 LYS A C 1
ATOM 985 O O . LYS A 1 127 ? -4.590 12.678 -0.554 1.00 90.69 127 LYS A O 1
ATOM 990 N N . ARG A 1 128 ? -5.648 10.698 -0.701 1.00 89.94 128 ARG A N 1
ATOM 991 C CA . ARG A 1 128 ? -5.089 10.153 0.549 1.00 89.94 128 ARG A CA 1
ATOM 992 C C . ARG A 1 128 ? -3.588 9.901 0.444 1.00 89.94 128 ARG A C 1
ATOM 994 O O . ARG A 1 128 ? -2.871 10.183 1.399 1.00 89.94 128 ARG A O 1
ATOM 1001 N N . LEU A 1 129 ? -3.124 9.405 -0.701 1.00 90.38 129 LEU A N 1
ATOM 1002 C CA . LEU A 1 129 ? -1.709 9.130 -0.921 1.00 90.38 129 LEU A CA 1
ATOM 1003 C C . LEU A 1 129 ? -0.883 10.426 -0.932 1.00 90.38 129 LEU A C 1
ATOM 1005 O O . LEU A 1 129 ? 0.091 10.531 -0.195 1.00 90.38 129 LEU A O 1
ATOM 1009 N N . TYR A 1 130 ? -1.322 11.451 -1.671 1.00 89.62 130 TYR A N 1
ATOM 1010 C CA . TYR A 1 130 ? -0.623 12.743 -1.708 1.00 89.62 130 TYR A CA 1
ATOM 1011 C C . TYR A 1 130 ? -0.567 13.421 -0.332 1.00 89.62 130 TYR A C 1
ATOM 1013 O O . TYR A 1 130 ? 0.443 14.024 0.006 1.00 89.62 130 TYR A O 1
ATOM 1021 N N . GLN A 1 131 ? -1.602 13.273 0.504 1.00 89.62 131 GLN A N 1
ATOM 1022 C CA . GLN A 1 131 ? -1.559 13.753 1.892 1.00 89.62 131 GLN A CA 1
ATOM 1023 C C . GLN A 1 131 ? -0.473 13.063 2.730 1.00 89.62 131 GLN A C 1
ATOM 1025 O O . GLN A 1 131 ? 0.112 13.704 3.600 1.00 89.62 131 GLN A O 1
ATOM 1030 N N . GLN A 1 132 ? -0.199 11.775 2.496 1.00 87.25 132 GLN A N 1
ATOM 1031 C CA . GLN A 1 132 ? 0.909 11.087 3.169 1.00 87.25 132 GLN A CA 1
ATOM 1032 C C . GLN A 1 132 ? 2.267 11.453 2.575 1.00 87.25 132 GLN A C 1
ATOM 1034 O O . GLN A 1 132 ? 3.250 11.458 3.303 1.00 87.25 132 GLN A O 1
ATOM 1039 N N . LEU A 1 133 ? 2.328 11.791 1.288 1.00 86.25 133 LEU A N 1
ATOM 1040 C CA . LEU A 1 133 ? 3.560 12.199 0.613 1.00 86.25 133 LEU A CA 1
ATOM 1041 C C . LEU A 1 133 ? 4.090 13.563 1.089 1.00 86.25 133 LEU A C 1
ATOM 1043 O O . LEU A 1 133 ? 5.266 13.853 0.922 1.00 86.25 133 LEU A O 1
ATOM 1047 N N . MET A 1 134 ? 3.238 14.385 1.713 1.00 85.19 134 MET A N 1
ATOM 1048 C CA . MET A 1 134 ? 3.657 15.633 2.370 1.00 85.19 134 MET A CA 1
ATOM 1049 C C . MET A 1 134 ? 4.440 15.398 3.670 1.00 85.19 134 MET A C 1
ATOM 1051 O O . MET A 1 134 ? 5.033 16.335 4.199 1.00 85.19 134 MET A O 1
ATOM 1055 N N . LYS A 1 135 ? 4.419 14.177 4.219 1.00 83.69 135 LYS A N 1
ATOM 1056 C CA . LYS A 1 135 ? 5.197 13.831 5.412 1.00 83.69 135 LYS A CA 1
ATOM 1057 C C . LYS A 1 135 ? 6.627 13.455 5.018 1.00 83.69 135 LYS A C 1
ATOM 1059 O O . LYS A 1 135 ? 6.795 12.776 4.001 1.00 83.69 135 LYS A O 1
ATOM 1064 N N . PRO A 1 136 ? 7.640 13.818 5.826 1.00 80.00 136 PRO A N 1
ATOM 1065 C CA . PRO A 1 136 ? 9.013 13.379 5.601 1.00 80.00 136 PRO A CA 1
ATOM 1066 C C . PRO A 1 136 ? 9.109 11.854 5.489 1.00 80.00 136 PRO A C 1
ATOM 1068 O O . PRO A 1 136 ? 8.423 11.130 6.211 1.00 80.00 136 PRO A O 1
ATOM 1071 N N . LEU A 1 137 ? 9.995 11.360 4.618 1.00 75.19 137 LEU A N 1
ATOM 1072 C CA . LEU A 1 137 ? 10.155 9.922 4.367 1.00 75.19 137 LEU A CA 1
ATOM 1073 C C . LEU A 1 137 ? 10.576 9.147 5.632 1.00 75.19 137 LEU A C 1
ATOM 1075 O O . LEU A 1 137 ? 10.143 8.018 5.832 1.00 75.19 137 LEU A O 1
ATOM 1079 N N . ALA A 1 138 ? 11.325 9.793 6.533 1.00 72.44 138 ALA A N 1
ATOM 1080 C CA . ALA A 1 138 ? 11.724 9.240 7.831 1.00 72.44 138 ALA A CA 1
ATOM 1081 C C . ALA A 1 138 ? 10.551 9.023 8.812 1.00 72.44 138 ALA A C 1
ATOM 1083 O O . ALA A 1 138 ? 10.649 8.198 9.716 1.00 72.44 138 ALA A O 1
ATOM 1084 N N . GLU A 1 139 ? 9.441 9.745 8.636 1.00 79.62 139 GLU A N 1
ATOM 1085 C CA . GLU A 1 139 ? 8.229 9.628 9.461 1.00 79.62 139 GLU A CA 1
ATOM 1086 C C . GLU A 1 139 ? 7.123 8.819 8.762 1.00 79.62 139 GLU A C 1
ATOM 1088 O O . GLU A 1 139 ? 5.983 8.752 9.235 1.00 79.62 139 GLU A O 1
ATOM 1093 N N . GLN A 1 140 ? 7.425 8.218 7.606 1.00 80.38 140 GLN A N 1
ATOM 1094 C CA . GLN A 1 140 ? 6.473 7.365 6.906 1.00 80.38 140 GLN A CA 1
ATOM 1095 C C . GLN A 1 140 ? 6.252 6.069 7.679 1.00 80.38 140 GLN A C 1
ATOM 1097 O O . GLN A 1 140 ? 7.187 5.379 8.092 1.00 80.38 140 GLN A O 1
ATOM 1102 N N . ASN A 1 141 ? 4.977 5.702 7.804 1.00 87.06 141 ASN A N 1
ATOM 1103 C CA . ASN A 1 141 ? 4.621 4.377 8.289 1.00 87.06 141 ASN A CA 1
ATOM 1104 C C . ASN A 1 141 ? 5.124 3.325 7.291 1.00 87.06 141 ASN A C 1
ATOM 1106 O O . ASN A 1 141 ? 5.069 3.542 6.074 1.00 87.06 141 ASN A O 1
ATOM 1110 N N . ALA A 1 142 ? 5.535 2.171 7.810 1.00 89.88 142 ALA A N 1
ATOM 1111 C CA . ALA A 1 142 ? 6.026 1.048 7.023 1.00 89.88 142 ALA A CA 1
ATOM 1112 C C . ALA A 1 142 ? 5.064 0.660 5.885 1.00 89.88 142 ALA A C 1
ATOM 1114 O O . ALA A 1 142 ? 5.510 0.413 4.770 1.00 89.88 142 ALA A O 1
ATOM 1115 N N . ASP A 1 143 ? 3.751 0.718 6.120 1.00 90.94 143 ASP A N 1
ATOM 1116 C CA . ASP A 1 143 ? 2.723 0.369 5.131 1.00 90.94 143 ASP A CA 1
ATOM 1117 C C . ASP A 1 143 ? 2.753 1.261 3.887 1.00 90.94 143 ASP A C 1
ATOM 1119 O O . ASP A 1 143 ? 2.573 0.787 2.768 1.00 90.94 143 ASP A O 1
ATOM 1123 N N . PHE A 1 144 ? 2.965 2.569 4.071 1.00 91.50 144 PHE A N 1
ATOM 1124 C CA . PHE A 1 144 ? 3.028 3.508 2.952 1.00 91.50 144 PHE A CA 1
ATOM 1125 C C . PHE A 1 144 ? 4.370 3.405 2.235 1.00 91.50 144 PHE A C 1
ATOM 1127 O O . PHE A 1 144 ? 4.390 3.424 1.008 1.00 91.50 144 PHE A O 1
ATOM 1134 N N . ALA A 1 145 ? 5.469 3.217 2.972 1.00 92.06 145 ALA A N 1
ATOM 1135 C CA . ALA A 1 145 ? 6.772 2.933 2.373 1.00 92.06 145 ALA A CA 1
ATOM 1136 C C . ALA A 1 145 ? 6.725 1.665 1.503 1.00 92.06 145 ALA A C 1
ATOM 1138 O O . ALA A 1 145 ? 7.202 1.671 0.368 1.00 92.06 145 ALA A O 1
ATOM 1139 N N . LEU A 1 146 ? 6.070 0.611 1.995 1.00 93.50 146 LEU A N 1
ATOM 1140 C CA . LEU A 1 146 ? 5.839 -0.626 1.256 1.00 93.50 146 LEU A CA 1
ATOM 1141 C C . LEU A 1 146 ? 4.965 -0.383 0.023 1.00 93.50 146 LEU A C 1
ATOM 1143 O O . LEU A 1 146 ? 5.274 -0.888 -1.055 1.00 93.50 146 LEU A O 1
ATOM 1147 N N . LEU A 1 147 ? 3.904 0.416 0.154 1.00 94.31 147 LEU A N 1
ATOM 1148 C CA . LEU A 1 147 ? 3.044 0.769 -0.970 1.00 94.31 147 LEU A CA 1
ATOM 1149 C C . LEU A 1 147 ? 3.823 1.504 -2.071 1.00 94.31 147 LEU A C 1
ATOM 1151 O O . LEU A 1 147 ? 3.686 1.142 -3.239 1.00 94.31 147 LEU A O 1
ATOM 1155 N N . TYR A 1 148 ? 4.673 2.479 -1.730 1.00 93.44 148 TYR A N 1
ATOM 1156 C CA . TYR A 1 148 ? 5.516 3.163 -2.720 1.00 93.44 148 TYR A CA 1
ATOM 1157 C C . TYR A 1 148 ? 6.521 2.214 -3.371 1.00 93.44 148 TYR A C 1
ATOM 1159 O O . TYR A 1 148 ? 6.735 2.288 -4.580 1.00 93.44 148 TYR A O 1
ATOM 1167 N N . LEU A 1 149 ? 7.102 1.293 -2.599 1.00 92.44 149 LEU A N 1
ATOM 1168 C CA . LEU A 1 149 ? 8.007 0.274 -3.122 1.00 92.44 149 LEU A CA 1
ATOM 1169 C C . LEU A 1 149 ? 7.297 -0.631 -4.142 1.00 92.44 149 LEU A C 1
ATOM 1171 O O . LEU A 1 149 ? 7.836 -0.912 -5.211 1.00 92.44 149 LEU A O 1
ATOM 1175 N N . CYS A 1 150 ? 6.056 -1.027 -3.853 1.00 93.44 150 CYS A N 1
ATOM 1176 C CA . CYS A 1 150 ? 5.235 -1.820 -4.768 1.00 93.44 150 CYS A CA 1
ATOM 1177 C C . CYS A 1 150 ? 4.822 -1.024 -6.016 1.00 93.44 150 CYS A C 1
ATOM 1179 O O . CYS A 1 150 ? 4.819 -1.566 -7.121 1.00 93.44 150 CYS A O 1
ATOM 1181 N N . MET A 1 151 ? 4.527 0.274 -5.875 1.00 93.94 151 MET A N 1
ATOM 1182 C CA . MET A 1 151 ? 4.298 1.161 -7.022 1.00 93.94 151 MET A CA 1
ATOM 1183 C C . MET A 1 151 ? 5.544 1.265 -7.905 1.00 93.94 151 MET A C 1
ATOM 1185 O O . MET A 1 151 ? 5.426 1.144 -9.123 1.00 93.94 151 MET A O 1
ATOM 1189 N N . LYS A 1 152 ? 6.734 1.422 -7.305 1.00 91.88 152 LYS A N 1
ATOM 1190 C CA . LYS A 1 152 ? 8.023 1.434 -8.017 1.00 91.88 152 LYS A CA 1
ATOM 1191 C C . LYS A 1 152 ? 8.195 0.163 -8.836 1.00 91.88 152 LYS A C 1
ATOM 1193 O O . LYS A 1 152 ? 8.521 0.232 -10.013 1.00 91.88 152 LYS A O 1
ATOM 1198 N N . LEU A 1 153 ? 7.897 -0.978 -8.229 1.00 89.81 153 LEU A N 1
ATOM 1199 C CA . LEU A 1 153 ? 8.011 -2.294 -8.842 1.00 89.81 153 LEU A CA 1
ATOM 1200 C C . LEU A 1 153 ? 7.056 -2.510 -10.029 1.00 89.81 153 LEU A C 1
ATOM 1202 O O . LEU A 1 153 ? 7.462 -3.121 -11.012 1.00 89.81 153 LEU A O 1
ATOM 1206 N N . ILE A 1 154 ? 5.828 -1.983 -9.987 1.00 89.62 154 ILE A N 1
ATOM 1207 C CA . ILE A 1 154 ? 4.892 -2.063 -11.126 1.00 89.62 154 ILE A CA 1
ATOM 1208 C C . ILE A 1 154 ? 5.264 -1.091 -12.249 1.00 89.62 154 ILE A C 1
ATOM 1210 O O . ILE A 1 154 ? 5.107 -1.410 -13.425 1.00 89.62 154 ILE A O 1
ATOM 1214 N N . VAL A 1 155 ? 5.715 0.111 -11.894 1.00 89.19 155 VAL A N 1
ATOM 1215 C CA . VAL A 1 155 ? 6.045 1.167 -12.861 1.00 89.19 155 VAL A CA 1
ATOM 1216 C C . VAL A 1 155 ? 7.385 0.908 -13.552 1.00 89.19 155 VAL A C 1
ATOM 1218 O O . VAL A 1 155 ? 7.592 1.348 -14.686 1.00 89.19 155 VAL A O 1
ATOM 1221 N N . GLN A 1 156 ? 8.313 0.219 -12.885 1.00 82.00 156 GLN A N 1
ATOM 1222 C CA . GLN A 1 156 ? 9.645 -0.033 -13.415 1.00 82.00 156 GLN A CA 1
ATOM 1223 C C . GLN A 1 156 ? 9.570 -0.852 -14.710 1.00 82.00 156 GLN A C 1
ATOM 1225 O O . GLN A 1 156 ? 9.052 -1.966 -14.749 1.00 82.00 156 GLN A O 1
ATOM 1230 N N . ARG A 1 157 ? 10.125 -0.289 -15.788 1.00 66.25 157 ARG A N 1
ATOM 1231 C CA . ARG A 1 157 ? 10.220 -0.960 -17.086 1.00 66.25 157 ARG A CA 1
ATOM 1232 C C . ARG A 1 157 ? 11.125 -2.200 -16.966 1.00 66.25 157 ARG A C 1
ATOM 1234 O O . ARG A 1 157 ? 12.210 -2.073 -16.388 1.00 66.25 157 ARG A O 1
ATOM 1241 N N . PRO A 1 158 ? 10.738 -3.361 -17.531 1.00 63.09 158 PRO A N 1
ATOM 1242 C CA . PRO A 1 158 ? 11.616 -4.525 -17.601 1.00 63.09 158 PRO A CA 1
ATOM 1243 C C . PRO A 1 158 ? 12.943 -4.159 -18.292 1.00 63.09 158 PRO A C 1
ATOM 1245 O O . PRO A 1 158 ? 12.907 -3.464 -19.312 1.00 63.09 158 PRO A O 1
ATOM 1248 N N . PRO A 1 159 ? 14.110 -4.583 -17.774 1.00 56.97 159 PRO A N 1
ATOM 1249 C CA . PRO A 1 159 ? 15.378 -4.392 -18.475 1.00 56.97 159 PRO A CA 1
ATOM 1250 C C . PRO A 1 159 ? 15.354 -5.091 -19.845 1.00 56.97 159 PRO A C 1
ATOM 1252 O O . PRO A 1 159 ? 14.824 -6.190 -19.958 1.00 56.97 159 PRO A O 1
ATOM 1255 N N . GLU A 1 160 ? 15.966 -4.490 -20.873 1.00 53.22 160 GLU A N 1
ATOM 1256 C CA . GLU A 1 160 ? 16.017 -5.032 -22.251 1.00 53.22 160 GLU A CA 1
ATOM 1257 C C . GLU A 1 160 ? 16.887 -6.300 -22.414 1.00 53.22 160 GLU A C 1
ATOM 1259 O O . GLU A 1 160 ? 16.933 -6.901 -23.485 1.00 53.22 160 GLU A O 1
ATOM 1264 N N . ALA A 1 161 ? 17.587 -6.725 -21.363 1.00 50.69 161 ALA A N 1
ATOM 1265 C CA . ALA A 1 161 ? 18.385 -7.952 -21.331 1.00 50.69 161 ALA A CA 1
ATOM 1266 C C . ALA A 1 161 ? 17.528 -9.139 -20.841 1.00 50.69 161 ALA A C 1
ATOM 1268 O O . ALA A 1 161 ? 16.482 -8.889 -20.244 1.00 50.69 161 ALA A O 1
ATOM 1269 N N . PRO A 1 162 ? 17.932 -10.419 -21.025 1.00 46.22 162 PRO A N 1
ATOM 1270 C CA . PRO A 1 162 ? 17.209 -11.566 -20.467 1.00 46.22 162 PRO A CA 1
ATOM 1271 C C . PRO A 1 162 ? 17.307 -11.538 -18.935 1.00 46.22 162 PRO A C 1
ATOM 1273 O O . PRO A 1 162 ? 18.145 -12.195 -18.319 1.00 46.22 162 PRO A O 1
ATOM 1276 N N . ALA A 1 163 ? 16.496 -10.683 -18.320 1.00 50.94 163 ALA A N 1
ATOM 1277 C CA . ALA A 1 163 ? 16.505 -10.407 -16.907 1.00 50.94 163 ALA A CA 1
ATOM 1278 C C . ALA A 1 163 ? 15.911 -11.623 -16.209 1.00 50.94 163 ALA A C 1
ATOM 1280 O O . ALA A 1 163 ? 14.753 -11.989 -16.408 1.00 50.94 163 ALA A O 1
ATOM 1281 N N . THR A 1 164 ? 16.749 -12.270 -15.409 1.00 52.22 164 THR A N 1
ATOM 1282 C CA . THR A 1 164 ? 16.352 -13.283 -14.442 1.00 52.22 164 THR A CA 1
ATOM 1283 C C . THR A 1 164 ? 15.069 -12.852 -13.740 1.00 52.22 164 THR A C 1
ATOM 1285 O O . THR A 1 164 ? 14.997 -11.748 -13.205 1.00 52.22 164 THR A O 1
ATOM 1288 N N . VAL A 1 165 ? 14.093 -13.757 -13.731 1.00 53.06 165 VAL A N 1
ATOM 1289 C CA . VAL A 1 165 ? 12.686 -13.650 -13.292 1.00 53.06 165 VAL A CA 1
ATOM 1290 C C . VAL A 1 165 ? 12.486 -13.104 -11.855 1.00 53.06 165 VAL A C 1
ATOM 1292 O O . VAL A 1 165 ? 11.362 -12.944 -11.394 1.00 53.06 165 VAL A O 1
ATOM 1295 N N . GLN A 1 166 ? 13.557 -12.768 -11.132 1.00 60.09 166 GLN A N 1
ATOM 1296 C CA . GLN A 1 166 ? 13.529 -12.249 -9.766 1.00 60.09 166 GLN A CA 1
ATOM 1297 C C . GLN A 1 166 ? 14.318 -10.943 -9.654 1.00 60.09 166 GLN A C 1
ATOM 1299 O O . GLN A 1 166 ? 15.507 -10.929 -9.335 1.00 60.09 166 GLN A O 1
ATOM 1304 N N . THR A 1 167 ? 13.643 -9.822 -9.902 1.00 73.88 167 THR A N 1
ATOM 1305 C CA . THR A 1 167 ? 14.199 -8.491 -9.628 1.00 73.88 167 THR A CA 1
ATOM 1306 C C . THR A 1 167 ? 14.533 -8.391 -8.130 1.00 73.88 167 THR A C 1
ATOM 1308 O O . THR A 1 167 ? 13.675 -8.728 -7.310 1.00 73.88 167 THR A O 1
ATOM 1311 N N . PRO A 1 168 ? 15.722 -7.904 -7.719 1.00 83.19 168 PRO A N 1
ATOM 1312 C CA . PRO A 1 168 ? 16.070 -7.760 -6.297 1.00 83.19 168 PRO A CA 1
ATOM 1313 C C . PRO A 1 168 ? 15.037 -6.922 -5.527 1.00 83.19 168 PRO A C 1
ATOM 1315 O O . PRO A 1 168 ? 14.736 -7.208 -4.372 1.00 83.19 168 PRO A O 1
ATOM 1318 N N . LEU A 1 169 ? 14.412 -5.955 -6.207 1.00 86.50 169 LEU A N 1
ATOM 1319 C CA . LEU A 1 169 ? 13.321 -5.138 -5.683 1.00 86.50 169 LEU A CA 1
ATOM 1320 C C . LEU A 1 169 ? 12.096 -5.964 -5.256 1.00 86.50 169 LEU A C 1
ATOM 1322 O O . LEU A 1 169 ? 11.516 -5.695 -4.208 1.00 86.50 169 LEU A O 1
ATOM 1326 N N . TYR A 1 170 ? 11.723 -6.987 -6.031 1.00 89.69 170 TYR A N 1
ATOM 1327 C CA . TYR A 1 170 ? 10.602 -7.873 -5.709 1.00 89.69 170 TYR A CA 1
ATOM 1328 C C . TYR A 1 170 ? 10.887 -8.700 -4.453 1.00 89.69 170 TYR A C 1
ATOM 1330 O O . TYR A 1 170 ? 10.050 -8.765 -3.553 1.00 89.69 170 TYR A O 1
ATOM 1338 N N . ALA A 1 171 ? 12.093 -9.266 -4.343 1.00 88.88 171 ALA A N 1
ATOM 1339 C CA . ALA A 1 171 ? 12.493 -10.015 -3.154 1.00 88.88 171 ALA A CA 1
ATOM 1340 C C . ALA A 1 171 ? 12.479 -9.130 -1.895 1.00 88.88 171 ALA A C 1
ATOM 1342 O O . ALA A 1 171 ? 12.004 -9.563 -0.843 1.00 88.88 171 ALA A O 1
ATOM 1343 N N . THR A 1 172 ? 12.953 -7.885 -2.004 1.00 90.56 172 THR A N 1
ATOM 1344 C CA . THR A 1 172 ? 12.900 -6.902 -0.914 1.00 90.56 172 THR A CA 1
ATOM 1345 C C . THR A 1 172 ? 11.462 -6.540 -0.550 1.00 90.56 172 THR A C 1
ATOM 1347 O O . THR A 1 172 ? 11.113 -6.583 0.628 1.00 90.56 172 THR A O 1
ATOM 1350 N N . ALA A 1 173 ? 10.600 -6.262 -1.534 1.00 91.94 173 ALA A N 1
ATOM 1351 C CA . ALA A 1 173 ? 9.195 -5.936 -1.294 1.00 91.94 173 ALA A CA 1
ATOM 1352 C C . ALA A 1 173 ? 8.442 -7.077 -0.600 1.00 91.94 173 ALA A C 1
ATOM 1354 O O . ALA A 1 173 ? 7.710 -6.836 0.357 1.00 91.94 173 ALA A O 1
ATOM 1355 N N . LYS A 1 174 ? 8.674 -8.327 -1.016 1.00 91.81 174 LYS A N 1
ATOM 1356 C CA . LYS A 1 174 ? 8.027 -9.505 -0.425 1.00 91.81 174 LYS A CA 1
ATOM 1357 C C . LYS A 1 174 ? 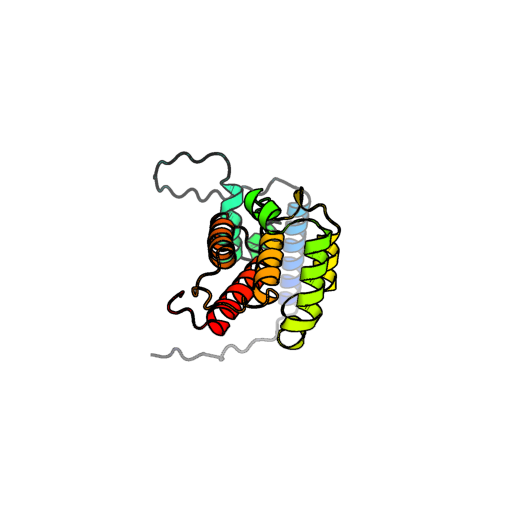8.475 -9.763 1.012 1.00 91.81 174 LYS A C 1
ATOM 1359 O O . LYS A 1 174 ? 7.643 -9.990 1.887 1.00 91.81 174 LYS A O 1
ATOM 1364 N N . LYS A 1 175 ? 9.785 -9.680 1.274 1.00 92.12 175 LYS A N 1
ATOM 1365 C CA . LYS A 1 175 ? 10.328 -9.767 2.639 1.00 92.12 175 LYS A CA 1
ATOM 1366 C C . LYS A 1 175 ? 9.766 -8.658 3.520 1.00 92.12 175 LYS A C 1
ATOM 1368 O O . LYS A 1 175 ? 9.378 -8.918 4.652 1.00 92.12 175 LYS A O 1
ATOM 1373 N N . PHE A 1 176 ? 9.697 -7.437 2.996 1.00 92.38 176 PHE A N 1
ATOM 1374 C CA . PHE A 1 176 ? 9.190 -6.305 3.755 1.00 92.38 176 PHE A CA 1
ATOM 1375 C C . PHE A 1 176 ? 7.692 -6.434 4.053 1.00 92.38 176 PHE A C 1
ATOM 1377 O O . PHE A 1 176 ? 7.303 -6.218 5.196 1.00 92.38 176 PHE A O 1
ATOM 1384 N N . TYR A 1 177 ? 6.878 -6.875 3.087 1.00 93.69 177 TYR A N 1
ATOM 1385 C CA . TYR A 1 177 ? 5.459 -7.183 3.299 1.00 93.69 177 TYR A CA 1
ATOM 1386 C C . TYR A 1 177 ? 5.268 -8.153 4.469 1.00 93.69 177 TYR A C 1
ATOM 1388 O O . TYR A 1 177 ? 4.528 -7.854 5.403 1.00 93.69 177 TYR A O 1
ATOM 1396 N N . PHE A 1 178 ? 6.006 -9.264 4.463 1.00 92.19 178 PHE A N 1
ATOM 1397 C CA . PHE A 1 178 ? 5.939 -10.273 5.519 1.00 92.19 178 PHE A CA 1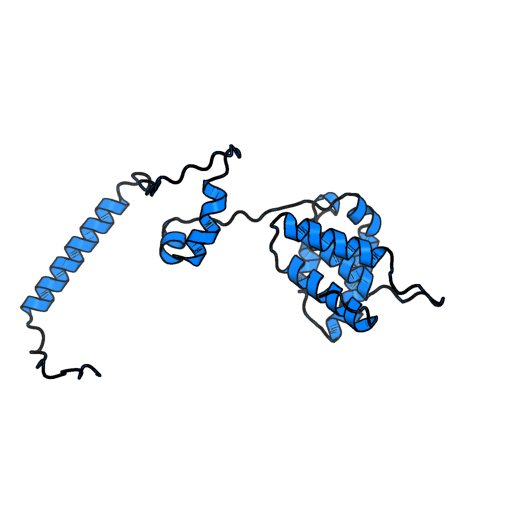
ATOM 1398 C C . PHE A 1 178 ? 6.365 -9.728 6.888 1.00 92.19 178 PHE A C 1
ATOM 1400 O O . PHE A 1 178 ? 5.696 -9.969 7.888 1.00 92.19 178 PHE A O 1
ATOM 1407 N N . THR A 1 179 ? 7.442 -8.940 6.947 1.00 91.31 179 THR A N 1
ATOM 1408 C CA . THR A 1 179 ? 7.892 -8.303 8.195 1.00 91.31 179 THR A CA 1
ATOM 1409 C C . THR A 1 179 ? 6.843 -7.340 8.758 1.00 91.31 179 THR A C 1
ATOM 1411 O O . THR A 1 179 ? 6.610 -7.320 9.968 1.00 91.31 179 THR A O 1
ATOM 1414 N N . VAL A 1 180 ? 6.190 -6.549 7.900 1.00 90.44 180 VAL A N 1
ATOM 1415 C CA . VAL A 1 180 ? 5.131 -5.614 8.316 1.00 90.44 180 VAL A CA 1
ATOM 1416 C C . VAL A 1 180 ? 3.894 -6.375 8.799 1.00 90.44 180 VAL A C 1
ATOM 1418 O O . VAL A 1 180 ? 3.354 -6.052 9.857 1.00 90.44 180 VAL A O 1
ATOM 1421 N N . GLU A 1 181 ? 3.496 -7.433 8.098 1.00 90.12 181 GLU A N 1
ATOM 1422 C CA . GLU A 1 181 ? 2.385 -8.298 8.502 1.00 90.12 181 GLU A CA 1
ATOM 1423 C C . GLU A 1 181 ? 2.650 -8.974 9.858 1.00 90.12 181 GLU A C 1
ATOM 1425 O O . GLU A 1 181 ? 1.823 -8.897 10.769 1.00 90.12 181 GLU A O 1
ATOM 1430 N N . MET A 1 182 ? 3.847 -9.536 10.050 1.00 87.75 182 MET A N 1
ATOM 1431 C CA . MET A 1 182 ? 4.269 -10.138 11.321 1.00 87.75 182 MET A CA 1
ATOM 1432 C C . MET A 1 182 ? 4.308 -9.147 12.482 1.00 87.75 182 MET A C 1
ATOM 1434 O O . MET A 1 182 ? 4.101 -9.532 13.632 1.00 87.75 182 MET A O 1
ATOM 1438 N N . SER A 1 183 ? 4.552 -7.866 12.201 1.00 85.00 183 SER A N 1
ATOM 1439 C CA . SER A 1 183 ? 4.517 -6.813 13.218 1.00 85.00 183 SER A CA 1
ATOM 1440 C C . SER A 1 183 ? 3.096 -6.435 13.666 1.00 85.00 183 SER A C 1
ATOM 1442 O O . SER A 1 183 ? 2.931 -5.600 14.557 1.00 85.00 183 SER A O 1
ATOM 1444 N N . GLY A 1 184 ? 2.065 -7.058 13.081 1.00 80.44 184 GLY A N 1
ATOM 1445 C CA . GLY A 1 184 ? 0.663 -6.849 13.439 1.00 80.44 184 GLY A CA 1
ATOM 1446 C C . GLY A 1 184 ? 0.090 -5.532 12.916 1.00 80.44 184 GLY A C 1
ATOM 1447 O O . GLY A 1 184 ? -0.926 -5.051 13.426 1.00 80.44 184 GLY A O 1
ATOM 1448 N N . VAL A 1 185 ? 0.739 -4.919 11.922 1.00 83.69 185 VAL A N 1
ATOM 1449 C CA . VAL A 1 185 ? 0.227 -3.708 11.286 1.00 83.69 185 VAL A CA 1
ATOM 1450 C C . VAL A 1 185 ? -0.769 -4.108 10.210 1.00 83.69 185 VAL A C 1
ATOM 1452 O O . VAL A 1 185 ? -0.398 -4.596 9.154 1.00 83.69 185 VAL A O 1
ATOM 1455 N N . TYR A 1 186 ? -2.051 -3.876 10.469 1.00 84.62 186 TYR A N 1
ATOM 1456 C CA . TYR A 1 186 ? -3.111 -4.131 9.500 1.00 84.62 186 TYR A CA 1
ATOM 1457 C C . TYR A 1 186 ? -3.681 -2.808 9.004 1.00 84.62 186 TYR A C 1
ATOM 1459 O O . TYR A 1 186 ? -4.341 -2.068 9.741 1.00 84.62 186 TYR A O 1
ATOM 1467 N N . SER A 1 187 ? -3.433 -2.496 7.734 1.00 89.06 187 SER A N 1
ATOM 1468 C CA . SER A 1 187 ? -3.967 -1.299 7.097 1.00 89.06 187 SER A CA 1
ATOM 1469 C C . SER A 1 187 ? -4.397 -1.556 5.660 1.00 89.06 187 SER A C 1
ATOM 1471 O O . SER A 1 187 ? -3.975 -2.505 5.002 1.00 89.06 187 SER A O 1
ATOM 1473 N N . VAL A 1 188 ? -5.235 -0.655 5.147 1.00 91.50 188 VAL A N 1
ATOM 1474 C CA . VAL A 1 188 ? -5.650 -0.680 3.739 1.00 91.50 188 VAL A CA 1
ATOM 1475 C C . VAL A 1 188 ? -4.440 -0.527 2.811 1.00 91.50 188 VAL A C 1
ATOM 1477 O O . VAL A 1 188 ? -4.439 -1.108 1.733 1.00 91.50 188 VAL A O 1
ATOM 1480 N N . ALA A 1 189 ? -3.406 0.214 3.228 1.00 91.88 189 ALA A N 1
ATOM 1481 C CA . ALA A 1 189 ? -2.185 0.387 2.443 1.00 91.88 189 ALA A CA 1
ATOM 1482 C C . ALA A 1 189 ? -1.383 -0.918 2.345 1.00 91.88 189 ALA A C 1
ATOM 1484 O O . ALA A 1 189 ? -0.908 -1.242 1.259 1.00 91.88 189 ALA A O 1
ATOM 1485 N N . LEU A 1 190 ? -1.308 -1.698 3.432 1.00 92.62 190 LEU A N 1
ATOM 1486 C CA . LEU A 1 190 ? -0.698 -3.028 3.404 1.00 92.62 190 LEU A CA 1
ATOM 1487 C C . LEU A 1 190 ? -1.449 -3.956 2.440 1.00 92.62 190 LEU A C 1
ATOM 1489 O O . LEU A 1 190 ? -0.831 -4.559 1.569 1.00 92.62 190 LEU A O 1
ATOM 1493 N N . LEU A 1 191 ? -2.784 -4.006 2.523 1.00 94.31 191 LEU A N 1
ATOM 1494 C CA . LEU A 1 191 ? -3.593 -4.820 1.608 1.00 94.31 191 LEU A CA 1
ATOM 1495 C C . LEU A 1 191 ? -3.394 -4.397 0.145 1.00 94.31 191 LEU A C 1
ATOM 1497 O O . LEU A 1 191 ? -3.207 -5.238 -0.730 1.00 94.31 191 LEU A O 1
ATOM 1501 N N . GLN A 1 192 ? -3.404 -3.088 -0.120 1.00 95.19 192 GLN A N 1
ATOM 1502 C CA . GLN A 1 192 ? -3.123 -2.538 -1.446 1.00 95.19 192 GLN A CA 1
ATOM 1503 C C . GLN A 1 192 ? -1.745 -2.978 -1.944 1.00 95.19 192 GLN A C 1
ATOM 1505 O O . GLN A 1 192 ? -1.640 -3.426 -3.081 1.00 95.19 192 GLN A O 1
ATOM 1510 N N . ALA A 1 193 ? -0.712 -2.903 -1.103 1.00 95.00 193 ALA A N 1
ATOM 1511 C CA . ALA A 1 193 ? 0.627 -3.359 -1.450 1.00 95.00 193 ALA A CA 1
ATOM 1512 C C . ALA A 1 193 ? 0.660 -4.858 -1.787 1.00 95.00 193 ALA A C 1
ATOM 1514 O O . ALA A 1 193 ? 1.224 -5.227 -2.813 1.00 95.00 193 ALA A O 1
ATOM 1515 N N . GLY A 1 194 ? -0.006 -5.703 -0.994 1.00 94.00 194 GLY A N 1
ATOM 1516 C CA . GLY A 1 194 ? -0.129 -7.138 -1.271 1.00 94.00 194 GLY A CA 1
ATOM 1517 C C . GLY A 1 194 ? -0.762 -7.415 -2.634 1.00 94.00 194 GLY A C 1
ATOM 1518 O O . GLY A 1 194 ? -0.222 -8.178 -3.428 1.00 94.00 194 GLY A O 1
ATOM 1519 N N . VAL A 1 195 ? -1.842 -6.702 -2.966 1.00 94.50 195 VAL A N 1
ATOM 1520 C CA . VAL A 1 195 ? -2.489 -6.803 -4.284 1.00 94.50 195 VAL A CA 1
ATOM 1521 C C . VAL A 1 195 ? -1.546 -6.386 -5.420 1.00 94.50 195 VAL A C 1
ATOM 1523 O O . VAL A 1 195 ? -1.516 -7.043 -6.459 1.00 94.50 195 VAL A O 1
ATOM 1526 N N . LEU A 1 196 ? -0.755 -5.324 -5.237 1.00 93.31 196 LEU A N 1
ATOM 1527 C CA . LEU A 1 196 ? 0.238 -4.898 -6.231 1.00 93.31 196 LEU A CA 1
ATOM 1528 C C . LEU A 1 196 ? 1.363 -5.937 -6.411 1.00 93.31 196 LEU A C 1
ATOM 1530 O O . LEU A 1 196 ? 1.805 -6.160 -7.538 1.00 93.31 196 LEU A O 1
ATOM 1534 N N . ILE A 1 197 ? 1.795 -6.606 -5.336 1.00 92.44 197 ILE A N 1
ATOM 1535 C CA . ILE A 1 197 ? 2.771 -7.708 -5.406 1.00 92.44 197 ILE A CA 1
ATOM 1536 C C . ILE A 1 197 ? 2.190 -8.882 -6.199 1.00 92.44 197 ILE A C 1
ATOM 1538 O O . ILE A 1 197 ? 2.823 -9.341 -7.148 1.00 92.44 197 ILE A O 1
ATOM 1542 N N . SER A 1 198 ? 0.973 -9.326 -5.875 1.00 91.62 198 SER A N 1
ATOM 1543 C CA . SER A 1 198 ? 0.313 -10.425 -6.594 1.00 91.62 198 SER A CA 1
ATOM 1544 C C . SER A 1 198 ? 0.112 -10.106 -8.073 1.00 91.62 198 SER A C 1
ATOM 1546 O O . SER A 1 198 ? 0.260 -10.968 -8.936 1.00 91.62 198 SER A O 1
ATOM 1548 N N . LEU A 1 199 ? -0.192 -8.848 -8.389 1.00 90.25 199 LEU A N 1
ATOM 1549 C CA . LEU A 1 199 ? -0.325 -8.396 -9.764 1.00 90.25 199 LEU A CA 1
ATOM 1550 C C . LEU A 1 199 ? 1.003 -8.475 -10.531 1.00 90.25 199 LEU A C 1
ATOM 1552 O O . LEU A 1 199 ? 1.019 -8.876 -11.695 1.00 90.25 199 LEU A O 1
ATOM 1556 N N . TYR A 1 200 ? 2.115 -8.119 -9.889 1.00 88.81 200 TYR A N 1
ATOM 1557 C CA . TYR A 1 200 ? 3.441 -8.274 -10.482 1.00 88.81 200 TYR A CA 1
ATOM 1558 C C . TYR A 1 200 ? 3.793 -9.744 -10.723 1.00 88.81 200 TYR A C 1
ATOM 1560 O O . TYR A 1 200 ? 4.280 -10.077 -11.805 1.00 88.81 200 TYR A O 1
ATOM 1568 N N . GLU A 1 201 ? 3.514 -10.615 -9.750 1.00 88.69 201 GLU A N 1
ATOM 1569 C CA . GLU A 1 201 ? 3.720 -12.065 -9.866 1.00 88.69 201 GLU A CA 1
ATOM 1570 C C . GLU A 1 201 ? 2.911 -12.650 -11.029 1.00 88.69 201 GLU A C 1
ATOM 1572 O O . GLU A 1 201 ? 3.456 -13.403 -11.839 1.00 88.69 201 GLU A O 1
ATOM 1577 N N . LEU A 1 202 ? 1.647 -12.236 -11.162 1.00 86.75 202 LEU A N 1
ATOM 1578 C CA . LEU A 1 202 ? 0.773 -12.628 -12.265 1.00 86.75 202 LEU A CA 1
ATOM 1579 C C . LEU A 1 202 ? 1.305 -12.135 -13.617 1.00 86.75 202 LEU A C 1
ATOM 1581 O O . LEU A 1 202 ? 1.335 -12.901 -14.577 1.00 86.75 202 LEU A O 1
ATOM 1585 N N . GLY A 1 203 ? 1.756 -10.879 -13.694 1.00 83.25 203 GLY A N 1
ATOM 1586 C CA . GLY A 1 203 ? 2.299 -10.291 -14.921 1.00 83.25 203 GLY A CA 1
ATOM 1587 C C . GLY A 1 203 ? 3.606 -10.937 -15.395 1.00 83.25 203 GLY A C 1
ATOM 1588 O O . GLY A 1 203 ? 3.846 -11.012 -16.597 1.00 83.25 203 GLY A O 1
ATOM 1589 N N . HIS A 1 204 ? 4.428 -11.436 -14.467 1.00 82.62 204 HIS A N 1
ATOM 1590 C CA . HIS A 1 204 ? 5.715 -12.077 -14.766 1.00 82.62 204 HIS A CA 1
ATOM 1591 C C . HIS A 1 204 ? 5.646 -13.613 -14.799 1.00 82.62 204 HIS A C 1
ATOM 1593 O O . HIS A 1 204 ? 6.657 -14.259 -15.071 1.00 82.62 204 HIS A O 1
ATOM 1599 N N . GLY A 1 205 ? 4.479 -14.212 -14.534 1.00 80.31 205 GLY A N 1
ATOM 1600 C CA . GLY A 1 205 ? 4.302 -15.667 -14.538 1.00 80.31 205 GLY A CA 1
ATOM 1601 C C . GLY A 1 205 ? 5.091 -16.391 -13.441 1.00 80.31 205 GLY A C 1
ATOM 1602 O O . GLY A 1 205 ? 5.566 -17.506 -13.657 1.00 80.31 205 GLY A O 1
ATOM 1603 N N . ILE A 1 206 ? 5.264 -15.767 -12.271 1.00 80.56 206 ILE A N 1
ATOM 1604 C CA . ILE A 1 206 ? 6.001 -16.348 -11.139 1.00 80.56 206 ILE A CA 1
ATOM 1605 C C . ILE A 1 206 ? 5.085 -17.352 -10.409 1.00 80.56 206 ILE A C 1
ATOM 1607 O O . ILE A 1 206 ? 4.091 -16.957 -9.807 1.00 80.56 206 ILE A O 1
ATOM 1611 N N . TYR A 1 207 ? 5.411 -18.653 -10.450 1.00 61.12 207 TYR A N 1
ATOM 1612 C CA . TYR A 1 207 ? 4.621 -19.751 -9.853 1.00 61.12 207 TYR A CA 1
ATOM 1613 C C . TYR A 1 207 ? 5.489 -20.693 -8.985 1.00 61.12 207 TYR A C 1
ATOM 1615 O O . TYR A 1 207 ? 6.614 -20.974 -9.406 1.00 61.12 207 TYR A O 1
ATOM 1623 N N . PRO A 1 208 ? 5.012 -21.267 -7.850 1.00 58.28 208 PRO A N 1
ATOM 1624 C CA . PRO A 1 208 ? 3.847 -20.932 -7.029 1.00 58.28 208 PRO A CA 1
ATOM 1625 C C . PRO A 1 208 ? 4.280 -20.097 -5.812 1.00 58.28 208 PRO A C 1
ATOM 1627 O O . PRO A 1 208 ? 5.077 -20.528 -4.981 1.00 58.28 208 PRO A O 1
ATOM 1630 N N . ALA A 1 209 ? 3.748 -18.887 -5.710 1.00 53.59 209 ALA A N 1
ATOM 1631 C CA . ALA A 1 209 ? 3.937 -17.991 -4.576 1.00 53.59 209 ALA A CA 1
ATOM 1632 C C . ALA A 1 209 ? 2.598 -17.778 -3.846 1.00 53.59 209 ALA A C 1
ATOM 1634 O O . ALA A 1 209 ? 2.240 -16.652 -3.524 1.00 53.59 209 ALA A O 1
ATOM 1635 N N . ALA A 1 210 ? 1.850 -18.864 -3.650 1.00 47.94 210 ALA A N 1
ATOM 1636 C CA . ALA A 1 210 ? 0.663 -18.913 -2.804 1.00 47.94 210 ALA A CA 1
ATOM 1637 C C . ALA A 1 210 ? 0.929 -19.886 -1.655 1.00 47.94 210 ALA A C 1
ATOM 1639 O O . ALA A 1 210 ? 1.471 -20.978 -1.950 1.00 47.94 210 ALA A O 1
#

Organism: NCBI:txid265104

Radius of gyration: 28.05 Å; chains: 1; bounding box: 75×50×62 Å

Foldseek 3Di:
DDDDDDPPPPPPPQDVVNVVVVVVVVVVVVVVVVVVVVDPPDPPPPPPPDDDDDDDDDDDDPLQVVQVVCCVVPVPVNVVVVDDNDAQFDWADVVLVVVQPDLVSLVVLLVLLCVPVCVPPVLDDPVVLVVQSVDDNRRHTLLNSLLSLLSCLVSDDPDPPPDDLDDVSLVVSVVSLVVCVVSVRDDSSSVNSVVSSVVSCVVSVPPDPD